Protein AF-A0A383AZZ1-F1 (afdb_monomer)

Sequence (249 aa):
EGSRNIQQTFSLLQVAEGSLNKIADIVRRMQGLAMQAASSVFNNQDRLNINSEFAHLRKEIDRTAGSTTYNGRKLLTGGNTSLNLVSTAAAEAATTGTSEILVDDASAGTYTFVDNPGVDRISLGNGVQTQTLNISEHLEEGVVPDGEHVVVRFDRLGISVTLTGTGVRGAAGQYSNGDLDGHTLVVDESDSLTLQVGPSETSNDMSRIGISDMRAVGANLNLADISIVTLNDARNAVDRLSTALTAVT

Nearest PDB structures (foldseek):
  3k8w-assembly1_A  TM=4.242E-01  e=1.643E-07  Sphingomonas sp. A1
  3k8v-assembly1_A  TM=4.265E-01  e=3.675E-07  Sphingomonas sp. A1
  3v47-assembly1_C  TM=3.190E-01  e=4.104E-05  Salmonella enterica subsp. enterica serovar Dublin
  7sn4-assembly1_X  TM=3.079E-01  e=5.781E-04  Escherichia coli O157:H7
  7sn4-assembly1_H  TM=3.125E-01  e=4.085E-03  Escherichia coli O157:H7

InterPro domains:
  IPR001029 Flagellin, N-terminal domain [PF00669] (3-81)
  IPR001029 Flagellin, N-terminal domain [PR00207] (14-33)
  IPR001029 Flagellin, N-terminal domain [PR00207] (49-72)
  IPR001492 Flagellin [PTHR42792] (2-197)

Secondary structure (DSSP, 8-state):
-HHHHHHHHHHHHHHHHHHHHHHHHHHHHHHHHHHHHTSTTS-HHHHHHHHHHHHHHHHHHHHHHHH-EETTEESSSS---EEPTT-HHHHTHHHH-EEEEEESSPPSEEEEEEE-TT--EEEEE-SS-EEEEE-GGG-BTTBPPTT-EEEEEETTTTEEEEEE-TT-TT-SS--BTTTTTT-EEEEE--SEEEEE-SSSSSTTSEEEEE----STTSTTT--TT---SSHHHHHHHHHHHHHHHHHH-

Mean predicted aligned error: 11.43 Å

Radius of gyration: 22.61 Å; Cα contacts (8 Å, |Δi|>4): 531; chains: 1; bounding box: 56×33×67 Å

Foldseek 3Di:
DLVVLVVLVVVLVVLLLVLLVVLLVLLVVLLVLLVVLLDPVDDLVNQVVSQVVSVVSLVVLQVSQVPRDDPRARQAAQWPQDFDCPQQCVVVQAQAQWQDKDAHHADFAKKAWAFAAPAQKIKIDRVPDIDIDGCVVQDDVQWRDAQDKDWDDPPVRRMIIIGDDHPPPRGSHTHGGPSRHGTITGGHRDQWDWGQSDPDPPPVRIDIDGHGHRR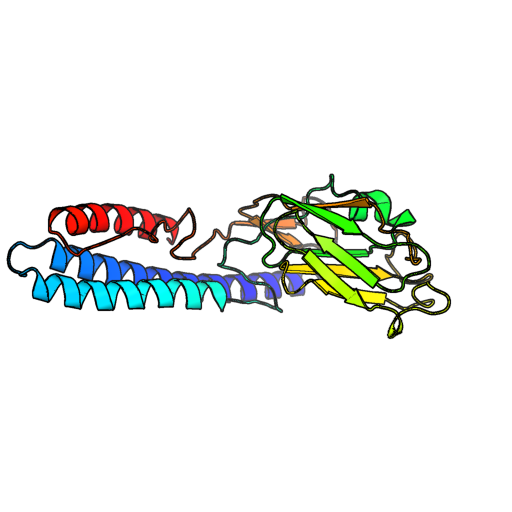CVDPLLVNPPQGSSHSVSSVVSSVSSVSSSVSSD

pLDDT: mean 84.23, std 11.25, range [52.97, 97.81]

Structure (mmCIF, N/CA/C/O backbone):
data_AF-A0A383AZZ1-F1
#
_entry.id   AF-A0A383AZZ1-F1
#
loop_
_atom_site.group_PDB
_atom_site.id
_atom_site.type_symbol
_atom_site.label_atom_id
_atom_site.label_alt_id
_atom_site.label_comp_id
_atom_site.label_asym_id
_atom_site.label_entity_id
_atom_site.label_seq_id
_atom_site.pdbx_PDB_ins_code
_atom_site.Cartn_x
_atom_site.Cartn_y
_atom_site.Cartn_z
_atom_site.occupancy
_atom_site.B_iso_or_equiv
_atom_site.auth_seq_id
_atom_site.auth_comp_id
_atom_site.auth_asym_id
_atom_site.auth_atom_id
_atom_site.pdbx_PDB_model_num
ATOM 1 N N . GLU A 1 1 ? 26.042 15.935 -3.565 1.00 52.97 1 GLU A N 1
ATOM 2 C CA . GLU A 1 1 ? 24.719 15.280 -3.685 1.00 52.97 1 GLU A CA 1
ATOM 3 C C . GLU A 1 1 ? 24.178 14.801 -2.339 1.00 52.97 1 GLU A C 1
ATOM 5 O O . GLU A 1 1 ? 23.041 15.137 -2.043 1.00 52.97 1 GLU A O 1
ATOM 10 N N . GLY A 1 2 ? 25.000 14.225 -1.447 1.00 55.34 2 GLY A N 1
ATOM 11 C CA . GLY A 1 2 ? 24.571 13.840 -0.086 1.00 55.34 2 GLY A CA 1
ATOM 12 C C . GLY A 1 2 ? 23.810 14.914 0.718 1.00 55.34 2 GLY A C 1
ATOM 13 O O . GLY A 1 2 ? 22.803 14.612 1.342 1.00 55.34 2 GLY A O 1
ATOM 14 N N . SER A 1 3 ? 24.178 16.202 0.625 1.00 56.25 3 SER A N 1
ATOM 15 C CA . SER A 1 3 ? 23.425 17.277 1.307 1.00 56.25 3 SER A CA 1
ATOM 16 C C . SER A 1 3 ? 21.984 17.453 0.802 1.00 56.25 3 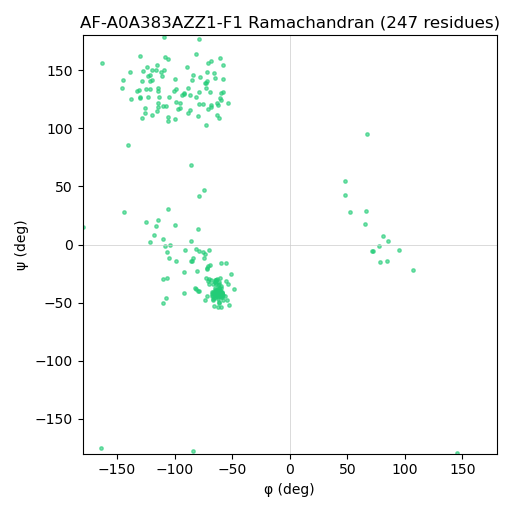SER A C 1
ATOM 18 O O . SER A 1 3 ? 21.136 17.867 1.587 1.00 56.25 3 SER A O 1
ATOM 20 N N . ARG A 1 4 ? 21.691 17.165 -0.477 1.00 62.84 4 ARG A N 1
ATOM 21 C CA . ARG A 1 4 ? 20.320 17.230 -1.021 1.00 62.84 4 ARG A CA 1
ATOM 22 C C . ARG A 1 4 ? 19.525 15.984 -0.627 1.00 62.84 4 ARG A C 1
ATOM 24 O O . ARG A 1 4 ? 18.378 16.120 -0.214 1.00 62.84 4 ARG A O 1
ATOM 31 N N . ASN A 1 5 ? 20.158 14.811 -0.647 1.00 59.22 5 ASN A N 1
ATOM 32 C CA . ASN A 1 5 ? 19.537 13.547 -0.235 1.00 59.22 5 ASN A CA 1
ATOM 33 C C . ASN A 1 5 ? 19.178 13.552 1.263 1.00 59.22 5 ASN A C 1
ATOM 35 O O . ASN A 1 5 ? 18.105 13.095 1.659 1.00 59.22 5 ASN A O 1
ATOM 39 N N . ILE A 1 6 ? 20.023 14.161 2.103 1.00 66.19 6 ILE A N 1
ATOM 40 C CA . ILE A 1 6 ? 19.743 14.364 3.533 1.00 66.19 6 ILE A CA 1
ATOM 41 C C . ILE A 1 6 ? 18.576 15.341 3.740 1.00 66.19 6 ILE A C 1
ATOM 43 O O . ILE A 1 6 ? 17.709 15.087 4.573 1.00 66.19 6 ILE A O 1
ATOM 47 N N . GLN A 1 7 ? 18.502 16.433 2.971 1.00 71.88 7 GLN A N 1
ATOM 48 C CA . GLN A 1 7 ? 17.370 17.368 3.044 1.00 71.88 7 GLN A CA 1
ATOM 49 C C . GLN A 1 7 ? 16.044 16.715 2.621 1.00 71.88 7 GLN A C 1
ATOM 51 O O . GLN A 1 7 ? 15.008 16.956 3.246 1.00 71.88 7 GLN A O 1
ATOM 56 N N . GLN A 1 8 ? 16.068 15.860 1.594 1.00 69.38 8 GLN A N 1
ATOM 57 C CA . GLN A 1 8 ? 14.902 15.074 1.179 1.00 69.38 8 GLN A CA 1
ATOM 58 C C . GLN A 1 8 ? 14.488 14.063 2.254 1.00 69.38 8 GLN A C 1
ATOM 60 O O . GLN A 1 8 ? 13.309 13.972 2.587 1.00 69.38 8 GLN A O 1
ATOM 65 N N . THR A 1 9 ? 15.460 13.384 2.868 1.00 69.75 9 THR A N 1
ATOM 66 C CA . THR A 1 9 ? 15.229 12.455 3.987 1.00 69.75 9 THR A CA 1
ATOM 67 C C . THR A 1 9 ? 14.584 13.162 5.178 1.00 69.75 9 THR A C 1
ATOM 69 O O . THR A 1 9 ? 13.601 12.678 5.733 1.00 69.75 9 THR A O 1
ATOM 72 N N . PHE A 1 10 ? 15.084 14.344 5.539 1.00 77.62 10 PHE A N 1
ATOM 73 C CA . PHE A 1 10 ? 14.504 15.149 6.610 1.00 77.62 10 PHE A CA 1
ATOM 74 C C . PHE A 1 10 ? 13.061 15.573 6.298 1.00 77.62 10 PHE A C 1
ATOM 76 O O . PHE A 1 10 ? 12.183 15.461 7.149 1.00 77.62 10 PHE A O 1
ATOM 83 N N . SER A 1 11 ? 12.798 16.006 5.062 1.00 82.75 11 SER A N 1
ATOM 84 C CA . SER A 1 11 ? 11.450 16.399 4.628 1.00 82.75 11 SER A CA 1
ATOM 85 C C . SER A 1 11 ? 10.469 15.223 4.676 1.00 82.75 11 SER A C 1
ATOM 87 O O . SER A 1 11 ? 9.330 15.386 5.108 1.00 82.75 11 SER A O 1
ATOM 89 N N . LEU A 1 12 ? 10.917 14.032 4.264 1.00 81.62 12 LEU A N 1
ATOM 90 C CA . LEU A 1 12 ? 10.140 12.796 4.339 1.00 81.62 12 LEU A CA 1
ATOM 91 C C . LEU A 1 12 ? 9.788 12.461 5.788 1.00 81.62 12 LEU A C 1
ATOM 93 O O . LEU A 1 12 ? 8.617 12.235 6.096 1.00 81.62 12 LEU A O 1
ATOM 97 N N . LEU A 1 13 ? 10.787 12.477 6.675 1.00 81.69 13 LEU A N 1
ATOM 98 C CA . LEU A 1 13 ? 10.597 12.210 8.099 1.00 81.69 13 LEU A CA 1
ATOM 99 C C . LEU A 1 13 ? 9.610 13.186 8.733 1.00 81.69 13 LEU A C 1
ATOM 101 O O . LEU A 1 13 ? 8.730 12.757 9.468 1.00 81.69 13 LEU A O 1
ATOM 105 N N . GLN A 1 14 ? 9.686 14.472 8.394 1.00 87.06 14 GLN A N 1
ATOM 106 C CA . GLN A 1 14 ? 8.759 15.474 8.915 1.00 87.06 14 GLN A CA 1
ATOM 107 C C . GLN A 1 14 ? 7.306 15.208 8.481 1.00 87.06 14 GLN A C 1
ATOM 109 O O . GLN A 1 14 ? 6.373 15.380 9.270 1.00 87.06 14 GLN A O 1
ATOM 114 N N . VAL A 1 15 ? 7.094 14.775 7.232 1.00 88.44 15 VAL A N 1
ATOM 115 C CA . VAL A 1 15 ? 5.762 14.402 6.724 1.00 88.44 15 VAL A CA 1
ATOM 116 C C . VAL A 1 15 ? 5.242 13.141 7.418 1.00 88.44 15 VAL A C 1
ATOM 118 O O . VAL A 1 15 ? 4.064 13.092 7.798 1.00 88.44 15 VAL A O 1
ATOM 121 N N . ALA A 1 16 ? 6.111 12.144 7.609 1.00 85.69 16 ALA A N 1
ATOM 122 C CA . ALA A 1 16 ? 5.788 10.919 8.332 1.00 85.69 16 ALA A CA 1
ATOM 123 C C . ALA A 1 16 ? 5.437 11.218 9.798 1.00 85.69 16 ALA A C 1
ATOM 125 O O . ALA A 1 16 ? 4.331 10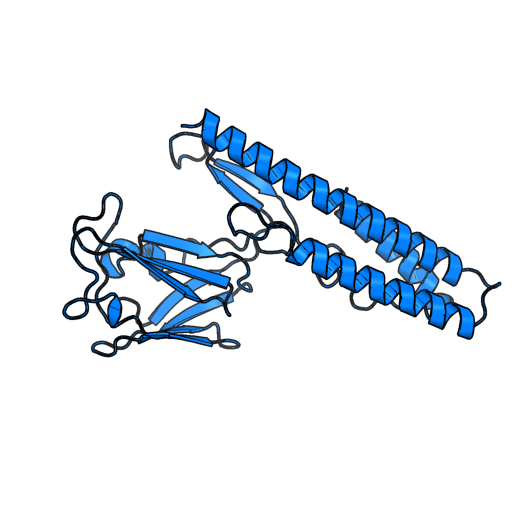.901 10.224 1.00 85.69 16 ALA A O 1
ATOM 126 N N . GLU A 1 17 ? 6.305 11.912 10.536 1.00 87.06 17 GLU A N 1
ATOM 127 C CA . GLU A 1 17 ? 6.121 12.278 11.947 1.00 87.06 17 GLU A CA 1
ATOM 128 C C . GLU A 1 17 ? 4.857 13.121 12.161 1.00 87.06 17 GLU A C 1
ATOM 130 O O . GLU A 1 17 ? 4.051 12.844 13.051 1.00 87.06 17 GLU A O 1
ATOM 135 N N . GLY A 1 18 ? 4.616 14.119 11.307 1.00 91.12 18 GLY A N 1
ATOM 136 C CA . GLY A 1 18 ? 3.399 14.929 11.380 1.00 91.12 18 GLY A CA 1
ATOM 137 C C . GLY A 1 18 ? 2.122 14.109 11.174 1.00 91.12 18 GLY A C 1
ATOM 138 O O . GLY A 1 18 ? 1.082 14.416 11.758 1.00 91.12 18 GLY A O 1
ATOM 139 N N . SER A 1 19 ? 2.190 13.055 10.363 1.00 91.44 19 SER A N 1
ATOM 140 C CA . SER A 1 19 ? 1.065 12.149 10.124 1.00 91.44 19 SER A CA 1
ATOM 141 C C . SER A 1 19 ? 0.910 11.108 11.240 1.00 91.44 19 SER A C 1
ATOM 143 O O . SER A 1 19 ? -0.215 10.857 11.667 1.00 91.44 19 SER A O 1
ATOM 145 N N . LEU A 1 20 ? 2.015 10.577 11.775 1.00 90.06 20 LEU A N 1
ATOM 146 C CA . LEU A 1 20 ? 2.031 9.692 12.946 1.00 90.06 20 LEU A CA 1
ATOM 147 C C . LEU A 1 20 ? 1.418 10.375 14.168 1.00 90.06 20 LEU A C 1
ATOM 149 O O . LEU A 1 20 ? 0.571 9.788 14.834 1.00 90.06 20 LEU A O 1
ATOM 153 N N . ASN A 1 21 ? 1.745 11.647 14.404 1.00 93.12 21 ASN A N 1
ATOM 154 C CA . ASN A 1 21 ? 1.146 12.424 15.488 1.00 93.12 21 ASN A CA 1
ATOM 155 C C . ASN A 1 21 ? -0.383 12.538 15.352 1.00 93.12 21 ASN A C 1
ATOM 157 O O . ASN A 1 21 ? -1.101 12.362 16.336 1.00 93.12 21 ASN A O 1
ATOM 161 N N . LYS A 1 22 ? -0.906 12.739 14.132 1.00 93.31 22 LYS A N 1
ATOM 162 C CA . LYS A 1 22 ? -2.361 12.737 13.888 1.00 93.31 22 LYS A CA 1
ATOM 163 C C . LYS A 1 22 ? -2.986 11.377 14.192 1.00 93.31 22 LYS A C 1
ATOM 165 O O . LYS A 1 22 ? -4.050 11.327 14.804 1.00 93.31 22 LYS A O 1
ATOM 170 N N . ILE A 1 23 ? -2.339 10.285 13.781 1.00 93.25 23 ILE A N 1
ATOM 171 C CA . ILE A 1 23 ? -2.810 8.925 14.078 1.00 93.25 23 ILE A CA 1
ATOM 172 C C . ILE A 1 23 ? -2.797 8.680 15.592 1.00 93.25 23 ILE A C 1
ATOM 174 O O . ILE A 1 23 ? -3.803 8.220 16.130 1.00 93.25 23 ILE A O 1
ATOM 178 N N . ALA A 1 24 ? -1.731 9.071 16.297 1.00 93.19 24 ALA A N 1
ATOM 179 C CA . ALA A 1 24 ? -1.642 8.970 17.753 1.00 93.19 24 ALA A CA 1
ATOM 180 C C . ALA A 1 24 ? -2.781 9.728 18.454 1.00 93.19 24 ALA A C 1
ATOM 182 O O . ALA A 1 24 ? -3.402 9.198 19.375 1.00 93.19 24 ALA A O 1
ATOM 183 N N . ASP A 1 25 ? -3.107 10.940 18.000 1.00 95.31 25 ASP A N 1
ATOM 184 C CA . ASP A 1 25 ? -4.219 11.726 18.547 1.00 95.31 25 ASP A CA 1
ATOM 185 C C . ASP A 1 25 ? -5.580 11.061 18.308 1.00 95.31 25 ASP A C 1
ATOM 187 O O . ASP A 1 25 ? -6.430 11.039 19.206 1.00 95.31 25 ASP A O 1
ATOM 191 N N . ILE A 1 26 ? -5.784 10.461 17.131 1.00 95.12 26 ILE A N 1
ATOM 192 C CA . ILE A 1 26 ? -7.002 9.697 16.840 1.00 95.12 26 ILE A CA 1
ATOM 193 C C . ILE A 1 26 ? -7.093 8.462 17.746 1.00 95.12 26 ILE A C 1
ATOM 195 O O . ILE A 1 26 ? -8.147 8.227 18.340 1.00 95.12 26 ILE A O 1
ATOM 199 N N . VAL A 1 27 ? -5.999 7.710 17.918 1.00 93.12 27 VAL A N 1
ATOM 200 C CA . VAL A 1 27 ? -5.951 6.532 18.802 1.00 93.12 27 VAL A CA 1
ATOM 201 C C . VAL A 1 27 ? -6.233 6.923 20.257 1.00 93.12 27 VAL A C 1
ATOM 203 O O . VAL A 1 27 ? -7.037 6.263 20.916 1.00 93.12 27 VAL A O 1
ATOM 206 N N . ARG A 1 28 ? -5.680 8.040 20.751 1.00 94.94 28 ARG A N 1
ATOM 207 C CA . ARG A 1 28 ? -6.003 8.578 22.090 1.00 94.94 28 ARG A CA 1
ATOM 208 C C . ARG A 1 28 ? -7.487 8.921 22.227 1.00 94.94 28 ARG A C 1
ATOM 210 O O . ARG A 1 28 ? -8.101 8.610 23.248 1.00 94.94 28 ARG A O 1
ATOM 217 N N . ARG A 1 29 ? -8.104 9.516 21.199 1.00 95.12 29 ARG A N 1
ATOM 218 C CA . ARG A 1 29 ? -9.554 9.779 21.197 1.00 95.12 29 ARG A CA 1
ATOM 219 C C . ARG A 1 29 ? -10.360 8.479 21.219 1.00 95.12 29 ARG A C 1
ATOM 221 O O . ARG A 1 29 ? -11.298 8.370 22.007 1.00 95.12 29 ARG A O 1
ATOM 228 N N . MET A 1 30 ? -9.973 7.482 20.422 1.00 94.50 30 MET A N 1
ATOM 229 C CA . MET A 1 30 ? -10.583 6.147 20.431 1.00 94.50 30 MET A CA 1
ATOM 230 C C . MET A 1 30 ? -10.469 5.486 21.810 1.00 94.50 30 MET A C 1
ATOM 232 O O . MET A 1 30 ? -11.451 4.922 22.291 1.00 94.50 30 MET A O 1
ATOM 236 N N . GLN A 1 31 ? -9.320 5.611 22.483 1.00 92.50 31 GLN A N 1
ATOM 237 C CA . GLN A 1 31 ? -9.120 5.131 23.854 1.00 92.50 31 GLN A CA 1
ATOM 238 C C . GLN A 1 31 ? -10.071 5.835 24.833 1.00 92.50 31 GLN A C 1
ATOM 240 O O . GLN A 1 31 ? -10.698 5.179 25.662 1.00 92.50 31 GLN A O 1
ATOM 245 N N . GLY A 1 32 ? -10.255 7.152 24.697 1.00 92.88 32 GLY A N 1
ATOM 246 C CA . GLY A 1 32 ? -11.238 7.922 25.463 1.00 92.88 32 GLY A CA 1
ATOM 247 C C . GLY A 1 32 ? -12.678 7.431 25.279 1.00 92.88 32 GLY A C 1
ATOM 248 O O . GLY A 1 32 ? -13.410 7.287 26.259 1.00 92.88 32 GLY A O 1
ATOM 249 N N . LEU A 1 33 ? -13.080 7.131 24.043 1.00 93.31 33 LEU A N 1
ATOM 250 C CA . LEU A 1 33 ? -14.399 6.563 23.737 1.00 93.31 33 LEU A CA 1
ATOM 251 C C . LEU A 1 33 ? -14.556 5.143 24.299 1.00 93.31 33 LEU A C 1
ATOM 253 O O . LEU A 1 33 ? -15.598 4.820 24.866 1.00 93.31 33 LEU A O 1
ATOM 257 N N . ALA A 1 34 ? -13.514 4.314 24.203 1.00 92.50 34 ALA A N 1
ATOM 258 C CA . ALA A 1 34 ? -13.503 2.976 24.785 1.00 92.50 34 ALA A CA 1
ATOM 259 C C . ALA A 1 34 ? -13.615 3.021 26.317 1.00 92.50 34 ALA A C 1
ATOM 261 O O . ALA A 1 34 ? -14.382 2.251 26.885 1.00 92.50 34 ALA A O 1
ATOM 262 N N . MET A 1 35 ? -12.943 3.963 26.991 1.00 91.75 35 MET A N 1
ATOM 263 C CA . MET A 1 35 ? -13.079 4.174 28.440 1.00 91.75 35 MET A CA 1
ATOM 264 C C . MET A 1 35 ? -14.487 4.638 28.836 1.00 91.75 35 MET A C 1
ATOM 266 O O . MET A 1 35 ? -15.030 4.158 29.831 1.00 91.75 35 MET A O 1
ATOM 270 N N . GLN A 1 36 ? -15.101 5.532 28.052 1.00 90.81 36 GLN A N 1
ATOM 271 C CA . GLN A 1 36 ? -16.497 5.934 28.262 1.00 90.81 36 GLN A CA 1
ATOM 272 C C . GLN A 1 36 ? -17.427 4.728 28.125 1.00 90.81 36 GLN A C 1
ATOM 274 O O . GLN A 1 36 ? -18.199 4.439 29.039 1.00 90.81 36 GLN A O 1
ATOM 279 N N . ALA A 1 37 ? -17.284 3.956 27.046 1.00 90.75 37 ALA A N 1
ATOM 280 C CA . ALA A 1 37 ? -18.026 2.718 26.873 1.00 90.75 37 ALA A CA 1
ATOM 281 C C . ALA A 1 37 ? -17.725 1.717 28.006 1.00 90.75 37 ALA A C 1
ATOM 283 O O . ALA A 1 37 ? -18.633 1.058 28.486 1.00 90.75 37 ALA A O 1
ATOM 284 N N . ALA A 1 38 ? -16.508 1.627 28.540 1.00 90.75 38 ALA A N 1
ATOM 285 C CA . ALA A 1 38 ? -16.165 0.697 29.622 1.00 90.75 38 ALA A CA 1
ATOM 286 C C . ALA A 1 38 ? -16.793 1.044 30.993 1.00 90.75 38 ALA A C 1
ATOM 288 O O . ALA A 1 38 ? -16.666 0.260 31.940 1.00 90.75 38 ALA A O 1
ATOM 289 N N . SER A 1 39 ? -17.497 2.174 31.116 1.00 88.06 39 SER A N 1
ATOM 290 C CA . SER A 1 39 ? -18.259 2.545 32.314 1.00 88.06 39 SER A CA 1
ATOM 291 C C . SER A 1 39 ? -19.663 1.932 32.314 1.00 88.06 39 SER A C 1
ATOM 293 O O . SER A 1 39 ? -20.332 1.876 31.285 1.00 88.06 39 SER A O 1
ATOM 295 N N . SER A 1 40 ? -20.154 1.497 33.479 1.00 80.69 40 SER A N 1
ATOM 296 C CA . SER A 1 40 ? -21.503 0.926 33.648 1.00 80.69 40 SER A CA 1
ATOM 297 C C . SER A 1 40 ? -22.635 1.958 33.581 1.00 80.69 40 SER A C 1
ATOM 299 O O . SER A 1 40 ? -23.801 1.573 33.557 1.00 80.69 40 SER A O 1
ATOM 301 N N . VAL A 1 41 ? -22.306 3.253 33.549 1.00 85.00 41 VAL A N 1
ATOM 302 C CA . VAL A 1 41 ? -23.282 4.354 33.489 1.00 85.00 41 VAL A CA 1
ATOM 303 C C . VAL A 1 41 ? -23.937 4.464 32.107 1.00 85.00 41 VAL A C 1
ATOM 305 O O . VAL A 1 41 ? -25.088 4.877 32.007 1.00 85.00 41 VAL A O 1
ATOM 308 N N . PHE A 1 42 ? -23.230 4.062 31.046 1.00 84.56 42 PHE A N 1
ATOM 309 C CA . PHE A 1 42 ? -23.736 4.112 29.675 1.00 84.56 42 PHE A CA 1
ATOM 310 C C . PHE A 1 42 ? -24.532 2.854 29.332 1.00 84.56 42 PHE A C 1
ATOM 312 O O . PHE A 1 42 ? -24.044 1.723 29.487 1.00 84.56 42 PHE A O 1
ATOM 319 N N . ASN A 1 43 ? -25.748 3.052 28.825 1.00 84.56 43 ASN A N 1
ATOM 320 C CA . ASN A 1 43 ? -26.603 1.960 28.373 1.00 84.56 43 ASN A CA 1
ATOM 321 C C . ASN A 1 43 ? -26.175 1.465 26.972 1.00 84.56 43 ASN A C 1
ATOM 323 O O . ASN A 1 43 ? -25.254 1.996 26.352 1.00 84.56 43 ASN A O 1
ATOM 327 N N . ASN A 1 44 ? -26.833 0.424 26.458 1.00 82.25 44 ASN A N 1
ATOM 328 C CA . ASN A 1 44 ? -26.475 -0.160 25.160 1.00 82.25 44 ASN A CA 1
ATOM 329 C C . ASN A 1 44 ? -26.686 0.805 23.982 1.00 82.25 44 ASN A C 1
ATOM 331 O O . ASN A 1 44 ? -25.911 0.774 23.030 1.00 82.25 44 ASN A O 1
ATOM 335 N N . GLN A 1 45 ? -27.698 1.674 24.042 1.00 85.38 45 GLN A N 1
ATOM 336 C CA . GLN A 1 45 ? -27.948 2.665 22.996 1.00 85.38 45 GLN A CA 1
ATOM 337 C C . GLN A 1 45 ? -26.839 3.722 22.957 1.00 85.38 45 GLN A C 1
ATOM 339 O O . GLN A 1 45 ? -26.373 4.083 21.877 1.00 85.38 45 GLN A O 1
ATOM 344 N N . ASP A 1 46 ? -26.366 4.167 24.122 1.00 87.44 46 ASP A N 1
ATOM 345 C CA . ASP A 1 46 ? -25.246 5.105 24.208 1.00 87.44 46 ASP A CA 1
ATOM 346 C C . ASP A 1 46 ? -23.967 4.480 23.635 1.00 87.44 46 ASP A C 1
ATOM 348 O O . ASP A 1 46 ? -23.260 5.109 22.850 1.00 87.44 46 ASP A O 1
ATOM 352 N N . ARG A 1 47 ? -23.705 3.202 23.946 1.00 86.88 47 ARG A N 1
ATOM 353 C CA . ARG A 1 47 ? -22.554 2.457 23.401 1.00 86.88 47 ARG A CA 1
ATOM 354 C C . ARG A 1 47 ? -22.607 2.327 21.885 1.00 86.88 47 ARG A C 1
ATOM 356 O O . ARG A 1 47 ? -21.564 2.417 21.249 1.00 86.88 47 ARG A O 1
ATOM 363 N N . LEU A 1 48 ? -23.790 2.148 21.295 1.00 87.81 48 LEU A N 1
ATOM 364 C CA . LEU A 1 48 ? -23.942 2.118 19.836 1.00 87.81 48 LEU A CA 1
ATOM 365 C C . LEU A 1 48 ? -23.568 3.463 19.199 1.00 87.81 48 LEU A C 1
ATOM 367 O O . LEU A 1 48 ? -22.871 3.480 18.184 1.00 87.81 48 LEU A O 1
ATOM 371 N N . ASN A 1 49 ? -23.963 4.579 19.816 1.00 88.06 49 ASN A N 1
ATOM 372 C CA . ASN A 1 49 ? -23.614 5.916 19.332 1.00 88.06 49 ASN A CA 1
ATOM 373 C C . ASN A 1 49 ? -22.099 6.166 19.428 1.00 88.06 49 ASN A C 1
ATOM 375 O O . ASN A 1 49 ? -21.480 6.588 18.450 1.00 88.06 49 ASN A O 1
ATOM 379 N N . ILE A 1 50 ? -21.490 5.824 20.568 1.00 90.69 50 ILE A N 1
ATOM 380 C CA . ILE A 1 50 ? -20.035 5.917 20.779 1.00 90.69 50 ILE A CA 1
ATOM 381 C C . ILE A 1 50 ? -19.293 5.008 19.781 1.00 90.69 50 ILE A C 1
ATOM 383 O O . ILE A 1 50 ? -18.292 5.413 19.192 1.00 90.69 50 ILE A O 1
ATOM 387 N N . ASN A 1 51 ? -19.800 3.798 19.524 1.00 88.44 51 ASN A N 1
ATOM 388 C CA . ASN A 1 51 ? -19.219 2.865 18.557 1.00 88.44 51 ASN A CA 1
ATOM 389 C C . ASN A 1 51 ? -19.288 3.392 17.114 1.00 88.44 51 ASN A C 1
ATOM 391 O O . ASN A 1 51 ? -18.386 3.124 16.322 1.00 88.44 51 ASN A O 1
ATOM 395 N N . SER A 1 52 ? -20.320 4.167 16.765 1.00 90.75 52 SER A N 1
ATOM 396 C CA . SER A 1 52 ? -20.377 4.844 15.464 1.00 90.75 52 SER A CA 1
ATOM 397 C C . SER A 1 52 ? -19.232 5.844 15.318 1.00 90.75 52 SER A C 1
ATOM 399 O O . SER A 1 52 ? -18.533 5.828 14.305 1.00 90.75 52 SER A O 1
ATOM 401 N N . GLU A 1 53 ? -18.988 6.676 16.335 1.00 92.25 53 GLU A N 1
ATOM 402 C CA . GLU A 1 53 ? -17.842 7.594 16.344 1.00 92.25 53 GLU A CA 1
ATOM 403 C C . GLU A 1 53 ? -16.516 6.826 16.266 1.00 92.25 53 GLU A C 1
ATOM 405 O O . GLU A 1 53 ? -15.658 7.154 15.448 1.00 92.25 53 GLU A O 1
ATOM 410 N N . PHE A 1 54 ? -16.381 5.741 17.029 1.00 91.81 54 PHE A N 1
ATOM 411 C CA . PHE A 1 54 ? -15.212 4.863 16.994 1.00 91.81 54 PHE A CA 1
ATOM 412 C C . PHE A 1 54 ? -14.928 4.315 15.585 1.00 91.81 54 PHE A C 1
ATOM 414 O O . PHE A 1 54 ? -13.789 4.343 15.116 1.00 91.81 54 PHE A O 1
ATOM 421 N N . ALA A 1 55 ? -15.964 3.870 14.868 1.00 91.38 55 ALA A N 1
ATOM 422 C CA . ALA A 1 55 ? -15.837 3.385 13.496 1.00 91.38 55 ALA A CA 1
ATOM 423 C C . ALA A 1 55 ? -15.443 4.496 12.504 1.00 91.38 55 ALA A C 1
ATOM 425 O O . ALA A 1 55 ? -14.712 4.228 11.548 1.00 91.38 55 ALA A O 1
ATOM 426 N N . HIS A 1 56 ? -15.897 5.737 12.719 1.00 92.94 56 HIS A N 1
ATOM 427 C CA . HIS A 1 56 ? -15.452 6.888 11.928 1.00 92.94 56 HIS A CA 1
ATOM 428 C C . HIS A 1 56 ? -13.975 7.204 12.164 1.00 92.94 56 HIS A C 1
ATOM 430 O O . HIS A 1 56 ? -13.241 7.393 11.197 1.00 92.94 56 HIS A O 1
ATOM 436 N N . LEU A 1 57 ? -13.527 7.198 13.421 1.00 94.19 57 LEU A N 1
ATOM 437 C CA . LEU A 1 57 ? -12.121 7.415 13.766 1.00 94.19 57 LEU A CA 1
ATOM 438 C C . LEU A 1 57 ? -11.217 6.339 13.157 1.00 94.19 57 LEU A C 1
ATOM 440 O O . LEU A 1 57 ? -10.166 6.663 12.611 1.00 94.19 57 LEU A O 1
ATOM 444 N N . ARG A 1 58 ? -11.666 5.079 13.142 1.00 92.00 58 ARG A N 1
ATOM 445 C CA . ARG A 1 58 ? -10.947 3.989 12.472 1.00 92.00 58 ARG A CA 1
ATOM 446 C C . ARG A 1 58 ? -10.726 4.262 10.979 1.00 92.00 58 ARG A C 1
ATOM 448 O O . ARG A 1 58 ? -9.605 4.155 10.497 1.00 92.00 58 ARG A O 1
ATOM 455 N N . LYS A 1 59 ? -11.777 4.675 10.264 1.00 91.25 59 LYS A N 1
ATOM 456 C CA . LYS A 1 59 ? -11.675 5.049 8.840 1.00 91.25 59 LYS A CA 1
ATOM 457 C C . LYS A 1 59 ? -10.750 6.245 8.623 1.00 91.25 59 LYS A C 1
ATOM 459 O O . LYS A 1 59 ? -10.074 6.318 7.603 1.00 91.25 59 LYS A O 1
ATOM 464 N N . GLU A 1 60 ? -10.728 7.184 9.563 1.00 93.50 60 GLU A N 1
ATOM 465 C CA . GLU A 1 60 ? -9.865 8.362 9.486 1.00 93.50 60 GLU A CA 1
ATOM 466 C C . GLU A 1 60 ? -8.379 8.014 9.669 1.00 93.50 60 GLU A C 1
ATOM 468 O O . GLU A 1 60 ? -7.532 8.616 9.003 1.00 93.50 60 GLU A O 1
ATOM 473 N N . ILE A 1 61 ? -8.058 7.008 10.495 1.00 92.44 61 ILE A N 1
ATOM 474 C CA . ILE A 1 61 ? -6.709 6.422 10.574 1.00 92.44 61 ILE A CA 1
ATOM 475 C C . ILE A 1 61 ? -6.314 5.848 9.212 1.00 92.44 61 ILE A C 1
ATOM 477 O O . ILE A 1 61 ? -5.295 6.263 8.662 1.00 92.44 61 ILE A O 1
ATOM 481 N N . ASP A 1 62 ? -7.141 4.971 8.630 1.00 89.69 62 ASP A N 1
ATOM 482 C CA . ASP A 1 62 ? -6.858 4.353 7.324 1.00 89.69 62 ASP A CA 1
ATOM 483 C C . ASP A 1 62 ? -6.687 5.405 6.221 1.00 89.69 62 ASP A C 1
ATOM 485 O O . ASP A 1 62 ? -5.772 5.320 5.401 1.00 89.69 62 ASP A O 1
ATOM 489 N N . ARG A 1 63 ? -7.527 6.447 6.225 1.00 89.69 63 ARG A N 1
ATOM 490 C CA . ARG A 1 63 ? -7.428 7.572 5.289 1.00 89.69 63 ARG A CA 1
ATOM 491 C C . ARG A 1 63 ? -6.130 8.353 5.482 1.00 89.69 63 ARG A C 1
ATOM 493 O O . ARG A 1 63 ? -5.506 8.739 4.496 1.00 89.69 63 ARG A O 1
ATOM 500 N N . THR A 1 64 ? -5.736 8.630 6.724 1.00 91.12 64 THR A N 1
ATOM 501 C CA . THR A 1 64 ? -4.502 9.370 7.025 1.00 91.12 64 THR A CA 1
ATOM 502 C C . THR A 1 64 ? -3.291 8.555 6.593 1.00 91.12 64 THR A C 1
ATOM 504 O O . THR A 1 64 ? -2.531 9.033 5.756 1.00 91.12 64 THR A O 1
ATOM 507 N N . ALA A 1 65 ? -3.187 7.299 7.034 1.00 88.06 65 ALA A N 1
ATOM 508 C CA . ALA A 1 65 ? -2.126 6.386 6.620 1.00 88.06 65 ALA A CA 1
ATOM 509 C C . ALA A 1 65 ? -2.050 6.263 5.086 1.00 88.06 65 ALA A C 1
ATOM 511 O O . ALA A 1 65 ? -0.991 6.460 4.492 1.00 88.06 65 ALA A O 1
ATOM 512 N N . GLY A 1 66 ? -3.201 6.055 4.437 1.00 85.06 66 GLY A N 1
ATOM 513 C CA . GLY A 1 66 ? -3.343 5.938 2.987 1.00 85.06 66 GLY A CA 1
ATOM 514 C C . GLY A 1 66 ? -3.103 7.215 2.187 1.00 85.06 66 GLY A C 1
ATOM 515 O O . GLY A 1 66 ? -2.876 7.126 0.985 1.00 85.06 66 GLY A O 1
ATOM 516 N N . SER A 1 67 ? -3.139 8.404 2.792 1.00 87.94 67 SER A N 1
ATOM 517 C CA . SER A 1 67 ? -2.899 9.679 2.091 1.00 87.94 67 SER A CA 1
ATOM 518 C C . SER A 1 67 ? -1.534 10.294 2.384 1.00 87.94 67 SER A C 1
ATOM 520 O O . SER A 1 67 ? -1.114 11.191 1.655 1.00 87.94 67 SER A O 1
ATOM 522 N N . THR A 1 68 ? -0.807 9.796 3.386 1.00 87.44 68 THR A N 1
ATOM 523 C CA . THR A 1 68 ? 0.551 10.253 3.684 1.00 87.44 68 THR A CA 1
ATOM 524 C C . THR A 1 68 ? 1.531 9.745 2.630 1.00 87.44 68 THR A C 1
ATOM 526 O O . THR A 1 68 ? 1.937 8.582 2.635 1.00 87.44 68 THR A O 1
ATOM 529 N N . THR A 1 69 ? 1.922 10.646 1.727 1.00 81.50 69 THR A N 1
ATOM 530 C CA . THR A 1 69 ? 2.892 10.380 0.662 1.00 81.50 69 THR A CA 1
ATOM 531 C C . THR A 1 69 ? 4.023 11.397 0.640 1.00 81.50 69 THR A C 1
ATOM 533 O O . THR A 1 69 ? 3.789 12.579 0.893 1.00 81.50 69 THR A O 1
ATOM 536 N N . TYR A 1 70 ? 5.211 10.975 0.215 1.00 79.88 70 TYR A N 1
ATOM 537 C CA . TYR A 1 70 ? 6.318 11.862 -0.136 1.00 79.88 70 TYR A CA 1
ATOM 538 C C . TYR A 1 70 ? 6.868 11.476 -1.510 1.00 79.88 70 TYR A C 1
ATOM 540 O O . TYR A 1 70 ? 7.178 10.312 -1.747 1.00 79.88 70 TYR A O 1
ATOM 548 N N . ASN A 1 71 ? 6.949 12.440 -2.434 1.00 73.88 71 ASN A N 1
ATOM 549 C CA . ASN A 1 71 ? 7.357 12.211 -3.829 1.00 73.88 71 ASN A CA 1
ATOM 550 C C . ASN A 1 71 ? 6.637 11.019 -4.498 1.00 73.88 71 ASN A C 1
ATOM 552 O O . ASN A 1 71 ? 7.257 10.216 -5.185 1.00 73.88 71 ASN A O 1
ATOM 556 N N . GLY A 1 72 ? 5.325 10.891 -4.268 1.00 69.44 72 GLY A N 1
ATOM 557 C CA . GLY A 1 72 ? 4.496 9.819 -4.833 1.00 69.44 72 GLY A CA 1
ATOM 558 C C . GLY A 1 72 ? 4.497 8.505 -4.044 1.00 69.44 72 GLY A C 1
ATOM 559 O O . GLY A 1 72 ? 3.578 7.714 -4.226 1.00 69.44 72 GLY A O 1
ATOM 560 N N . ARG A 1 73 ? 5.436 8.310 -3.110 1.00 71.56 73 ARG A N 1
ATOM 561 C CA . ARG A 1 73 ? 5.555 7.080 -2.309 1.00 71.56 73 ARG A CA 1
ATOM 562 C C . ARG A 1 73 ? 4.716 7.156 -1.041 1.00 71.56 73 ARG A C 1
ATOM 564 O O . ARG A 1 73 ? 4.754 8.182 -0.358 1.00 71.56 73 ARG A O 1
ATOM 571 N N . LYS A 1 74 ? 3.970 6.098 -0.710 1.00 79.19 74 LYS A N 1
ATOM 572 C CA . LYS A 1 74 ? 3.225 5.977 0.559 1.00 79.19 74 LYS A CA 1
ATOM 573 C C . LYS A 1 74 ? 4.204 5.740 1.705 1.00 79.19 74 LYS A C 1
ATOM 575 O O . LYS A 1 74 ? 5.163 4.999 1.545 1.00 79.19 74 LYS A O 1
ATOM 580 N N . LEU A 1 75 ? 3.975 6.383 2.851 1.00 80.06 75 LEU A N 1
ATOM 581 C CA . LEU A 1 75 ? 4.888 6.267 3.999 1.00 80.06 75 LEU A CA 1
ATOM 582 C C . LEU A 1 75 ? 4.331 5.415 5.144 1.00 80.06 75 LEU A C 1
ATOM 584 O O . LEU A 1 75 ? 5.113 4.850 5.893 1.00 80.06 75 LEU A O 1
ATOM 588 N N . LEU A 1 76 ? 3.005 5.360 5.313 1.00 82.00 76 LEU A N 1
ATOM 589 C CA . LEU A 1 76 ? 2.360 4.857 6.536 1.00 82.00 76 LEU A CA 1
ATOM 590 C C . LEU A 1 76 ? 1.416 3.667 6.321 1.00 82.00 76 LEU A C 1
ATOM 592 O O . LEU A 1 76 ? 0.767 3.237 7.269 1.00 82.00 76 LEU A O 1
ATOM 596 N N . THR A 1 77 ? 1.275 3.148 5.103 1.00 74.19 77 THR A N 1
ATOM 597 C CA . THR A 1 77 ? 0.334 2.051 4.817 1.00 74.19 77 THR A CA 1
ATOM 598 C C . THR A 1 77 ? 0.890 0.662 5.060 1.00 74.19 77 THR A C 1
ATOM 600 O O . THR A 1 77 ? 0.178 -0.297 4.799 1.00 74.19 77 THR A O 1
ATOM 603 N N . GLY A 1 78 ? 2.125 0.528 5.549 1.00 61.81 78 GLY A N 1
ATOM 604 C CA . GLY A 1 78 ? 2.787 -0.771 5.539 1.00 61.81 78 GLY A CA 1
ATOM 605 C C . GLY A 1 78 ? 3.058 -1.150 4.101 1.00 61.81 78 GLY A C 1
ATOM 606 O O . GLY A 1 78 ? 2.183 -1.608 3.380 1.00 61.81 78 GLY A O 1
ATOM 607 N N . GLY A 1 79 ? 4.260 -0.850 3.655 1.00 54.59 79 GLY A N 1
ATOM 608 C CA . GLY A 1 79 ? 4.540 -0.848 2.227 1.00 54.59 79 GLY A CA 1
ATOM 609 C C . GLY A 1 79 ? 5.976 -0.499 1.911 1.00 54.59 79 GLY A C 1
ATOM 610 O O . GLY A 1 79 ? 6.299 -0.281 0.754 1.00 54.59 79 GLY A O 1
ATOM 611 N N . ASN A 1 80 ? 6.883 -0.541 2.893 1.00 57.41 80 ASN A N 1
ATOM 612 C CA . ASN A 1 80 ? 8.294 -0.670 2.549 1.00 57.41 80 ASN A CA 1
ATOM 613 C C . ASN A 1 80 ? 8.587 -2.126 2.206 1.00 57.41 80 ASN A C 1
ATOM 615 O O . ASN A 1 80 ? 9.593 -2.679 2.635 1.00 57.41 80 ASN A O 1
ATOM 619 N N . THR A 1 81 ? 7.686 -2.764 1.460 1.00 59.75 81 THR A N 1
ATOM 620 C CA . THR A 1 81 ? 7.977 -4.045 0.878 1.00 59.75 81 THR A CA 1
ATOM 621 C C . THR A 1 81 ? 9.116 -3.827 -0.095 1.00 59.75 81 THR A C 1
ATOM 623 O O . THR A 1 81 ? 8.981 -3.105 -1.083 1.00 59.75 81 THR A O 1
ATOM 626 N N . SER A 1 82 ? 10.279 -4.362 0.227 1.00 67.44 82 SER A N 1
ATOM 627 C CA . SER A 1 82 ? 11.434 -4.205 -0.634 1.00 67.44 82 SER A CA 1
ATOM 628 C C . SER A 1 82 ? 11.382 -5.268 -1.709 1.00 67.44 82 SER A C 1
ATOM 630 O O . SER A 1 82 ? 10.994 -6.412 -1.451 1.00 67.44 82 SER A O 1
ATOM 632 N N . LEU A 1 83 ? 11.857 -4.910 -2.893 1.00 73.31 83 LEU A N 1
ATOM 633 C CA . LEU A 1 83 ? 12.190 -5.916 -3.875 1.00 73.31 83 LEU A CA 1
ATOM 634 C C . LEU A 1 83 ? 13.310 -6.801 -3.315 1.00 73.31 83 LEU A C 1
ATOM 636 O O . LEU A 1 83 ? 14.398 -6.319 -2.996 1.00 73.31 83 LEU A O 1
ATOM 640 N N . ASN A 1 84 ? 13.042 -8.094 -3.184 1.00 78.50 84 ASN A N 1
ATOM 641 C CA . ASN A 1 84 ? 14.042 -9.063 -2.778 1.00 78.50 84 ASN A CA 1
ATOM 642 C C . ASN A 1 84 ? 15.028 -9.279 -3.937 1.00 78.50 84 ASN A C 1
ATOM 644 O O . ASN A 1 84 ? 14.630 -9.356 -5.103 1.00 78.50 84 ASN A O 1
ATOM 648 N N . LEU A 1 85 ? 16.315 -9.418 -3.616 1.00 73.31 85 LEU A N 1
ATOM 649 C CA . LEU A 1 85 ? 17.399 -9.662 -4.573 1.00 73.31 85 LEU A CA 1
ATOM 650 C C . LEU A 1 85 ? 17.230 -10.959 -5.383 1.00 73.31 85 LEU A C 1
ATOM 652 O O . LEU A 1 85 ? 17.880 -11.116 -6.411 1.00 73.31 85 LEU A O 1
ATOM 656 N N . VAL A 1 86 ? 16.360 -11.879 -4.951 1.00 80.12 86 VAL A N 1
ATOM 657 C CA . VAL A 1 86 ? 16.005 -13.086 -5.721 1.00 80.12 86 VAL A CA 1
ATOM 658 C C . VAL A 1 86 ? 15.055 -12.809 -6.894 1.00 80.12 86 VAL A C 1
ATOM 660 O O . VAL A 1 86 ? 14.773 -13.719 -7.669 1.00 80.12 86 VAL A O 1
ATOM 663 N N . SER A 1 87 ? 14.543 -11.581 -7.029 1.00 87.25 87 SER A N 1
ATOM 664 C CA . SER A 1 87 ? 13.682 -11.172 -8.144 1.00 87.25 87 SER A CA 1
ATOM 665 C C . SER A 1 87 ? 14.426 -11.307 -9.465 1.00 87.25 87 SER A C 1
ATOM 667 O O . SER A 1 87 ? 15.329 -10.520 -9.756 1.00 87.25 87 SER A O 1
ATOM 669 N N . THR A 1 88 ? 14.042 -12.284 -10.283 1.00 91.50 88 THR A N 1
ATOM 670 C CA . THR A 1 88 ? 14.783 -12.615 -11.507 1.00 91.50 88 THR A CA 1
ATOM 671 C C . THR A 1 88 ? 14.753 -11.478 -12.520 1.00 91.50 88 THR A C 1
ATOM 673 O O . THR A 1 88 ? 15.743 -11.275 -13.207 1.00 91.50 88 THR A O 1
ATOM 676 N N . ALA A 1 89 ? 13.668 -10.693 -12.577 1.00 90.06 89 ALA A N 1
ATOM 677 C CA . ALA A 1 89 ? 13.598 -9.563 -13.503 1.00 90.06 89 ALA A CA 1
ATOM 678 C C . ALA A 1 89 ? 14.705 -8.530 -13.225 1.00 90.06 89 ALA A C 1
ATOM 680 O O . ALA A 1 89 ? 15.329 -8.050 -14.162 1.00 90.06 89 ALA A O 1
ATOM 681 N N . ALA A 1 90 ? 14.994 -8.257 -11.945 1.00 85.25 90 ALA A N 1
ATOM 682 C CA . ALA A 1 90 ? 16.059 -7.345 -11.525 1.00 85.25 90 ALA A CA 1
ATOM 683 C C . ALA A 1 90 ? 17.450 -7.996 -11.564 1.00 85.25 90 ALA A C 1
ATOM 685 O O . ALA A 1 90 ? 18.425 -7.360 -11.958 1.00 85.25 90 ALA A O 1
ATOM 686 N N . ALA A 1 91 ? 17.554 -9.261 -11.146 1.00 82.56 91 ALA A N 1
ATOM 687 C CA . ALA A 1 91 ? 18.818 -9.994 -11.139 1.00 82.56 91 ALA A CA 1
ATOM 688 C C . ALA A 1 91 ? 19.368 -10.213 -12.559 1.00 82.56 91 ALA A C 1
ATOM 690 O O . ALA A 1 91 ? 20.582 -10.231 -12.757 1.00 82.56 91 ALA A O 1
ATOM 691 N N . GLU A 1 92 ? 18.477 -10.327 -13.546 1.00 89.62 92 GLU A N 1
ATOM 692 C CA . GLU A 1 92 ? 18.798 -10.517 -14.961 1.00 89.62 92 GLU A CA 1
ATOM 693 C C . GLU A 1 92 ? 18.568 -9.238 -15.782 1.00 89.62 92 GLU A C 1
ATOM 695 O O . GLU A 1 92 ? 18.297 -9.307 -16.975 1.00 89.62 92 GLU A O 1
ATOM 700 N N . ALA A 1 93 ? 18.744 -8.059 -15.168 1.00 86.38 93 ALA A N 1
ATOM 701 C CA . ALA A 1 93 ? 18.561 -6.742 -15.795 1.00 86.38 93 ALA A CA 1
ATOM 702 C C . ALA A 1 93 ? 19.301 -6.542 -17.136 1.00 86.38 93 ALA A C 1
ATOM 704 O O . ALA A 1 93 ? 18.890 -5.723 -17.956 1.00 86.38 93 ALA A O 1
ATOM 705 N N . ALA A 1 94 ? 20.397 -7.271 -17.371 1.00 87.31 94 ALA A N 1
ATOM 706 C CA . ALA A 1 94 ? 21.113 -7.248 -18.649 1.00 87.31 94 ALA A CA 1
ATOM 707 C C . ALA A 1 94 ? 20.335 -7.927 -19.793 1.00 87.31 94 ALA A C 1
ATOM 709 O O . ALA A 1 94 ? 20.503 -7.543 -20.948 1.00 87.31 94 ALA A O 1
ATOM 710 N N . THR A 1 95 ? 19.504 -8.918 -19.463 1.00 91.44 95 THR A N 1
ATOM 711 C CA . THR A 1 95 ? 18.626 -9.642 -20.390 1.00 91.44 95 THR A CA 1
ATOM 712 C C . THR A 1 95 ? 17.252 -8.988 -20.464 1.00 91.44 95 THR A C 1
ATOM 714 O O . THR A 1 95 ? 16.709 -8.853 -21.545 1.00 91.44 95 THR A O 1
ATOM 717 N N . THR A 1 96 ? 16.700 -8.566 -19.324 1.00 92.94 96 THR A N 1
ATOM 718 C CA . THR A 1 96 ? 15.327 -8.042 -19.230 1.00 92.94 96 THR A CA 1
ATOM 719 C C . THR A 1 96 ? 15.213 -6.549 -19.533 1.00 92.94 96 THR A C 1
ATOM 721 O O . THR A 1 96 ? 14.108 -6.028 -19.658 1.00 92.94 96 THR A O 1
ATOM 724 N N . GLY A 1 97 ? 16.330 -5.817 -19.558 1.00 90.00 97 GLY A N 1
ATOM 725 C CA . GLY A 1 97 ? 16.329 -4.369 -19.761 1.00 90.00 97 GLY A CA 1
ATOM 726 C C . GLY A 1 97 ? 15.662 -3.567 -18.641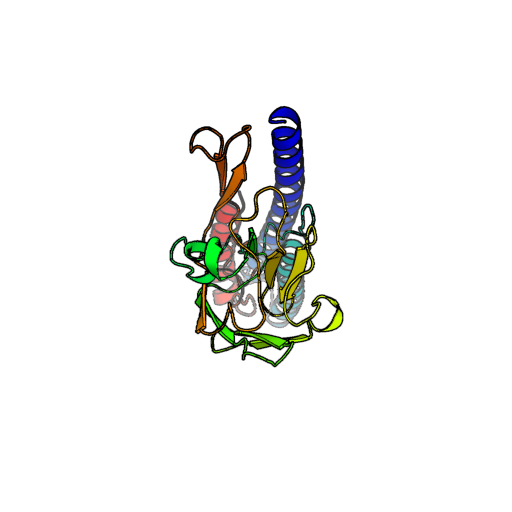 1.00 90.00 97 GLY A C 1
ATOM 727 O O . GLY A 1 97 ? 15.294 -2.413 -18.854 1.00 90.00 97 GLY A O 1
ATOM 728 N N . THR A 1 98 ? 15.470 -4.148 -17.452 1.00 89.75 98 THR A N 1
ATOM 729 C CA . THR A 1 98 ? 14.915 -3.415 -16.305 1.00 89.75 98 THR A CA 1
ATOM 730 C C . THR A 1 98 ? 16.003 -2.597 -15.616 1.00 89.75 98 THR A C 1
ATOM 732 O O . THR A 1 98 ? 17.022 -3.154 -15.210 1.00 89.75 98 THR A O 1
ATOM 735 N N . SER A 1 99 ? 15.784 -1.297 -15.415 1.00 82.06 99 SER A N 1
ATOM 736 C CA . SER A 1 99 ? 16.763 -0.420 -14.748 1.00 82.06 99 SER A CA 1
ATOM 737 C C . SER A 1 99 ? 16.338 0.045 -13.356 1.00 82.06 99 SER A C 1
ATOM 739 O O . SER A 1 99 ? 17.195 0.312 -12.519 1.00 82.06 99 SER A O 1
ATOM 741 N N . GLU A 1 100 ? 15.040 0.174 -13.098 1.00 81.31 100 GLU A N 1
ATOM 742 C CA . GLU A 1 100 ? 14.511 0.562 -11.790 1.00 81.31 100 GLU A CA 1
ATOM 743 C C . GLU A 1 100 ? 13.191 -0.168 -11.565 1.00 81.31 100 GLU A C 1
ATOM 745 O O . GLU A 1 100 ? 12.343 -0.219 -12.455 1.00 81.31 100 GLU A O 1
ATOM 750 N N . ILE A 1 101 ? 13.012 -0.737 -10.376 1.00 84.31 101 ILE A N 1
ATOM 751 C CA . ILE A 1 101 ? 11.752 -1.345 -9.958 1.00 84.31 101 ILE A CA 1
ATOM 752 C C . ILE A 1 101 ? 11.358 -0.700 -8.639 1.00 84.31 101 ILE A C 1
ATOM 754 O O . ILE A 1 101 ? 12.063 -0.803 -7.634 1.00 84.31 101 ILE A O 1
ATOM 758 N N . LEU A 1 102 ? 10.220 -0.021 -8.664 1.00 78.50 102 LEU A N 1
ATOM 759 C CA . LEU A 1 102 ? 9.633 0.647 -7.523 1.00 78.50 102 LEU A CA 1
ATOM 760 C C . LEU A 1 102 ? 8.451 -0.168 -7.011 1.00 78.50 102 LEU A C 1
ATOM 762 O O . LEU A 1 102 ? 7.527 -0.480 -7.759 1.00 78.50 102 LEU A O 1
ATOM 766 N N . VAL A 1 103 ? 8.480 -0.466 -5.719 1.00 79.44 103 VAL A N 1
ATOM 767 C CA . VAL A 1 103 ? 7.367 -1.052 -4.985 1.00 79.44 103 VAL A CA 1
ATOM 768 C C . VAL A 1 103 ? 6.820 0.009 -4.028 1.00 79.44 103 VAL A C 1
ATOM 770 O O . VAL A 1 103 ? 7.569 0.515 -3.196 1.00 79.44 103 VAL A O 1
ATOM 773 N N . ASP A 1 104 ? 5.547 0.375 -4.190 1.00 73.25 104 ASP A N 1
ATOM 774 C CA . ASP A 1 104 ? 4.887 1.439 -3.416 1.00 73.25 104 ASP A CA 1
ATOM 775 C C . ASP A 1 104 ? 3.835 0.896 -2.431 1.00 73.25 104 ASP A C 1
ATOM 777 O O . ASP A 1 104 ? 3.832 1.271 -1.263 1.00 73.25 104 ASP A O 1
ATOM 781 N N . ASP A 1 105 ? 2.918 0.043 -2.901 1.00 72.69 105 ASP A N 1
ATOM 782 C CA . ASP A 1 105 ? 1.806 -0.519 -2.099 1.00 72.69 105 ASP A CA 1
ATOM 783 C C . ASP A 1 105 ? 1.507 -1.972 -2.508 1.00 72.69 105 ASP A C 1
ATOM 785 O O . ASP A 1 105 ? 0.374 -2.456 -2.450 1.00 72.69 105 ASP A O 1
ATOM 789 N N . ALA A 1 106 ? 2.528 -2.670 -3.010 1.00 81.56 106 ALA A N 1
ATOM 790 C CA . ALA A 1 106 ? 2.377 -4.056 -3.411 1.00 81.56 106 ALA A CA 1
ATOM 791 C C . ALA A 1 106 ? 2.250 -4.947 -2.179 1.00 81.56 106 ALA A C 1
ATOM 793 O O . ALA A 1 106 ? 3.020 -4.846 -1.229 1.00 81.56 106 ALA A O 1
ATOM 794 N N . SER A 1 107 ? 1.290 -5.870 -2.203 1.00 83.62 107 SER A N 1
ATOM 795 C CA . SER A 1 107 ? 1.228 -6.914 -1.179 1.00 83.62 107 SER A CA 1
ATOM 796 C C . SER A 1 107 ? 2.462 -7.809 -1.282 1.00 83.62 107 SER A C 1
ATOM 798 O O . SER A 1 107 ? 2.895 -8.115 -2.397 1.00 83.62 107 SER A O 1
ATOM 800 N N . ALA A 1 108 ? 2.996 -8.263 -0.149 1.00 84.31 108 ALA A N 1
ATOM 801 C CA . ALA A 1 108 ? 4.090 -9.222 -0.157 1.00 84.31 108 ALA A CA 1
ATOM 802 C C . ALA A 1 108 ? 3.703 -10.502 -0.912 1.00 84.31 108 ALA A C 1
ATOM 804 O O . ALA A 1 108 ? 2.557 -10.962 -0.865 1.00 84.31 108 ALA A O 1
ATOM 805 N N . GLY A 1 109 ? 4.663 -11.058 -1.641 1.00 89.00 109 GLY A N 1
ATOM 806 C CA . GLY A 1 109 ? 4.474 -12.227 -2.482 1.00 89.00 109 GLY A CA 1
ATOM 807 C C . GLY A 1 109 ? 5.313 -12.191 -3.752 1.00 89.00 109 GLY A C 1
ATOM 808 O O . GLY A 1 109 ? 6.076 -11.263 -4.020 1.00 89.00 109 GLY A O 1
ATOM 809 N N . THR A 1 110 ? 5.159 -13.240 -4.552 1.00 93.56 110 THR A N 1
ATOM 810 C CA . THR A 1 110 ? 5.817 -13.368 -5.851 1.00 93.56 110 THR A CA 1
ATOM 811 C C . THR A 1 110 ? 4.877 -12.894 -6.948 1.00 93.56 110 THR A C 1
ATOM 813 O O . THR A 1 110 ? 3.791 -13.444 -7.131 1.00 93.56 110 THR A O 1
ATOM 816 N N . TYR A 1 111 ? 5.316 -11.896 -7.702 1.00 95.94 111 TYR A N 1
ATOM 817 C CA . TYR A 1 111 ? 4.668 -11.433 -8.917 1.00 95.94 111 TYR A CA 1
ATOM 818 C C . TYR A 1 111 ? 5.386 -12.044 -10.111 1.00 95.94 111 TYR A C 1
ATOM 820 O O . TYR A 1 111 ? 6.611 -12.036 -10.153 1.00 95.94 111 TYR A O 1
ATOM 828 N N . THR A 1 112 ? 4.640 -12.579 -11.070 1.00 97.56 112 THR A N 1
ATOM 829 C CA . THR A 1 112 ? 5.186 -13.182 -12.292 1.00 97.56 112 THR A CA 1
ATOM 830 C C . THR A 1 112 ? 4.762 -12.354 -13.492 1.00 97.56 112 THR A C 1
ATOM 832 O O . THR A 1 112 ? 3.586 -11.987 -13.606 1.00 97.56 112 THR A O 1
ATOM 835 N N . PHE A 1 113 ? 5.722 -12.040 -14.353 1.00 97.81 113 PHE A N 1
ATOM 836 C CA . PHE A 1 113 ? 5.474 -11.395 -15.630 1.00 97.81 113 PHE A CA 1
ATOM 837 C C . PHE A 1 113 ? 4.956 -12.402 -16.657 1.00 97.81 113 PHE A C 1
ATOM 839 O O . PHE A 1 113 ? 5.374 -13.560 -16.688 1.00 97.81 113 PHE A O 1
ATOM 846 N N . VAL A 1 114 ? 4.049 -11.929 -17.506 1.00 97.19 114 VAL A N 1
ATOM 847 C CA . VAL A 1 114 ? 3.654 -12.584 -18.755 1.00 97.19 114 VAL A CA 1
ATOM 848 C C . VAL A 1 114 ? 3.840 -11.555 -19.857 1.00 97.19 114 VAL A C 1
ATOM 850 O O . VAL A 1 114 ? 3.142 -10.533 -19.870 1.00 97.19 114 VAL A O 1
ATOM 853 N N . ASP A 1 115 ? 4.790 -11.820 -20.740 1.00 96.50 115 ASP A N 1
ATOM 854 C CA . ASP A 1 115 ? 5.218 -10.925 -21.813 1.00 96.50 115 ASP A CA 1
ATOM 855 C C . ASP A 1 115 ? 5.478 -11.778 -23.052 1.00 96.50 115 ASP A C 1
ATOM 857 O O . ASP A 1 115 ? 6.565 -12.291 -23.267 1.00 96.50 115 ASP A O 1
ATOM 861 N N . ASN A 1 116 ? 4.435 -12.050 -23.832 1.00 94.19 116 ASN A N 1
ATOM 862 C CA . ASN A 1 116 ? 4.562 -13.000 -24.929 1.00 94.19 116 ASN A CA 1
ATOM 863 C C . ASN A 1 116 ? 5.248 -12.331 -26.130 1.00 94.19 116 ASN A C 1
ATOM 865 O O . ASN A 1 116 ? 4.746 -11.304 -26.592 1.00 94.19 116 ASN A O 1
ATOM 869 N N . PRO A 1 117 ? 6.279 -12.953 -26.734 1.00 90.69 117 PRO A N 1
ATOM 870 C CA . PRO A 1 117 ? 6.981 -12.375 -27.872 1.00 90.69 117 PRO A CA 1
ATOM 871 C C . PRO A 1 117 ? 6.027 -12.098 -29.043 1.00 90.69 117 PRO A C 1
ATOM 873 O O . PRO A 1 117 ? 5.236 -12.956 -29.451 1.00 90.69 117 PRO A O 1
ATOM 876 N N . GLY A 1 118 ? 6.117 -10.887 -29.593 1.00 87.19 118 GLY A N 1
ATOM 877 C CA . GLY A 1 118 ? 5.256 -10.390 -30.669 1.00 87.19 118 GLY A CA 1
ATOM 878 C C . GLY A 1 118 ? 3.891 -9.871 -30.202 1.00 87.19 118 GLY A C 1
ATOM 879 O O . GLY A 1 118 ? 3.039 -9.571 -31.041 1.00 87.19 118 GLY A O 1
ATOM 880 N N . VAL A 1 119 ? 3.660 -9.768 -28.889 1.00 92.50 119 VAL A N 1
ATOM 881 C CA . VAL A 1 119 ? 2.465 -9.150 -28.304 1.00 92.50 119 VAL A CA 1
ATOM 882 C C . VAL A 1 119 ? 2.905 -7.971 -27.449 1.00 92.50 119 VAL A C 1
ATOM 884 O O . VAL A 1 119 ? 3.477 -8.170 -26.389 1.00 92.50 119 VAL A O 1
ATOM 887 N N . ASP A 1 120 ? 2.591 -6.738 -27.852 1.00 93.00 120 ASP A N 1
ATOM 888 C CA . ASP A 1 120 ? 3.013 -5.507 -27.149 1.00 93.00 120 ASP A CA 1
ATOM 889 C C . ASP A 1 120 ? 2.237 -5.234 -25.850 1.00 93.00 120 ASP A C 1
ATOM 891 O O . ASP A 1 120 ? 1.726 -4.137 -25.597 1.00 93.00 120 ASP A O 1
ATOM 895 N N . ARG A 1 121 ? 2.087 -6.261 -25.013 1.00 94.94 121 ARG A N 1
ATOM 896 C CA . ARG A 1 121 ? 1.380 -6.198 -23.743 1.00 94.94 121 ARG A CA 1
ATOM 897 C C . ARG A 1 121 ? 2.152 -6.953 -22.678 1.00 94.94 121 ARG A C 1
ATOM 899 O O . ARG A 1 121 ? 2.319 -8.160 -22.787 1.00 94.94 121 ARG A O 1
ATOM 906 N N . ILE A 1 122 ? 2.448 -6.261 -21.587 1.00 96.50 122 ILE A N 1
ATOM 907 C CA . ILE A 1 122 ? 3.013 -6.877 -20.388 1.00 96.50 122 ILE A CA 1
ATOM 908 C C . ILE A 1 122 ? 1.894 -7.070 -19.371 1.00 96.50 122 ILE A C 1
ATOM 910 O O . ILE A 1 122 ? 1.126 -6.144 -19.082 1.00 96.50 122 ILE A O 1
ATOM 914 N N . SER A 1 123 ? 1.811 -8.267 -18.800 1.00 96.81 123 SER A N 1
ATOM 915 C CA . SER A 1 123 ? 1.007 -8.531 -17.608 1.00 96.81 123 SER A CA 1
ATOM 916 C C . SER A 1 123 ? 1.899 -8.828 -16.417 1.00 96.81 123 SER A C 1
ATOM 918 O O . SER A 1 123 ? 2.927 -9.479 -16.552 1.00 96.81 123 SER A O 1
ATOM 920 N N . LEU A 1 124 ? 1.465 -8.398 -15.240 1.00 97.62 124 LEU A N 1
ATOM 921 C CA . LEU A 1 124 ? 2.070 -8.764 -13.966 1.00 97.62 124 LEU A CA 1
ATOM 922 C C . LEU A 1 124 ? 0.964 -9.272 -13.045 1.00 97.62 124 LEU A C 1
ATOM 924 O O . LEU A 1 124 ? -0.144 -8.725 -13.047 1.00 97.62 124 LEU A O 1
ATOM 928 N N . GLY A 1 125 ? 1.234 -10.310 -12.259 1.00 95.75 125 GLY A N 1
ATOM 929 C CA . GLY A 1 125 ? 0.260 -10.812 -11.294 1.00 95.75 125 GLY A CA 1
ATOM 930 C C . GLY A 1 125 ? 0.857 -11.707 -10.217 1.00 95.75 125 GLY A C 1
ATOM 931 O O . GLY A 1 125 ? 1.902 -12.313 -10.417 1.00 95.75 125 GLY A O 1
ATOM 932 N N . ASN A 1 126 ? 0.170 -11.797 -9.079 1.00 92.38 126 ASN A N 1
ATOM 933 C CA . ASN A 1 126 ? 0.580 -12.575 -7.898 1.00 92.38 126 ASN A CA 1
ATOM 934 C C . ASN A 1 126 ? -0.364 -13.757 -7.597 1.00 92.38 126 ASN A C 1
ATOM 936 O O . ASN A 1 126 ? -0.478 -14.207 -6.460 1.00 92.38 126 ASN A O 1
ATOM 940 N N . GLY A 1 127 ? -1.126 -14.209 -8.599 1.00 88.31 127 GLY A N 1
ATOM 941 C CA . GLY A 1 127 ? -2.141 -15.261 -8.458 1.00 88.31 127 GLY A CA 1
ATOM 942 C C . GLY A 1 127 ? -3.472 -14.810 -7.839 1.00 88.31 127 GLY A C 1
ATOM 943 O O . GLY A 1 127 ? -4.467 -15.516 -7.985 1.00 88.31 127 GLY A O 1
ATOM 944 N N . VAL A 1 128 ? -3.527 -13.630 -7.209 1.00 89.00 128 VAL A N 1
ATOM 945 C CA . VAL A 1 128 ? -4.763 -13.027 -6.670 1.00 89.00 128 VAL A CA 1
ATOM 946 C C . VAL A 1 128 ? -5.207 -11.840 -7.521 1.00 89.00 128 VAL A C 1
ATOM 948 O O . VAL A 1 128 ? -6.378 -11.715 -7.876 1.00 89.00 128 VAL A O 1
ATOM 951 N N . GLN A 1 129 ? -4.263 -10.965 -7.856 1.00 90.44 129 GLN A N 1
ATOM 952 C CA . GLN A 1 129 ? -4.471 -9.802 -8.704 1.00 90.44 129 GLN A CA 1
ATOM 953 C C . GLN A 1 129 ? -3.588 -9.890 -9.947 1.00 90.44 129 GLN A C 1
ATOM 955 O O . GLN A 1 129 ? -2.501 -10.472 -9.935 1.00 90.44 129 GLN A O 1
ATOM 960 N N . THR A 1 130 ? -4.064 -9.306 -11.042 1.00 94.88 130 THR A N 1
ATOM 961 C CA . THR A 1 130 ? -3.318 -9.197 -12.297 1.00 94.88 130 THR A CA 1
ATOM 962 C C . THR A 1 130 ? -3.657 -7.875 -12.963 1.00 94.88 130 THR A C 1
ATOM 964 O O . THR A 1 130 ? -4.813 -7.436 -12.946 1.00 94.88 130 THR A O 1
ATOM 967 N N . GLN A 1 131 ? -2.653 -7.243 -13.557 1.00 96.56 131 GLN A N 1
ATOM 968 C CA . GLN A 1 131 ? -2.819 -6.061 -14.385 1.00 96.56 131 GLN A CA 1
ATOM 969 C C . GLN A 1 131 ? -2.032 -6.240 -15.678 1.00 96.56 131 GLN A C 1
ATOM 971 O O . GLN A 1 131 ? -0.863 -6.610 -15.648 1.00 96.56 131 GLN A O 1
ATOM 976 N N . THR A 1 132 ? -2.690 -5.957 -16.799 1.00 96.69 132 THR A N 1
ATOM 977 C CA . THR A 1 132 ? -2.095 -5.982 -18.137 1.00 96.69 132 THR A CA 1
ATOM 978 C C . THR A 1 132 ? -2.080 -4.574 -18.704 1.00 96.69 132 THR A C 1
ATOM 980 O O . THR A 1 132 ? -3.098 -3.881 -18.651 1.00 96.69 132 THR A O 1
ATOM 983 N N . LEU A 1 133 ? -0.957 -4.178 -19.290 1.00 96.00 133 LEU A N 1
ATOM 984 C CA . LEU A 1 133 ? -0.745 -2.866 -19.891 1.00 96.00 133 LEU A CA 1
ATOM 985 C C . LEU A 1 133 ? -0.348 -3.035 -21.356 1.00 96.00 133 LEU A C 1
ATOM 987 O O . LEU A 1 133 ? 0.311 -4.009 -21.703 1.00 96.00 133 LEU A O 1
ATOM 991 N N . ASN A 1 134 ? -0.791 -2.115 -22.213 1.00 94.38 134 ASN A N 1
ATOM 992 C CA . ASN A 1 134 ? -0.329 -2.036 -23.596 1.00 94.38 134 ASN A CA 1
ATOM 993 C C . ASN A 1 134 ? 0.865 -1.079 -23.648 1.00 94.38 134 ASN A C 1
ATOM 995 O O . ASN A 1 134 ? 0.769 0.033 -23.128 1.00 94.38 134 ASN A O 1
ATOM 999 N N . ILE A 1 135 ? 1.960 -1.522 -24.255 1.00 93.25 135 ILE A N 1
ATOM 1000 C CA . ILE A 1 135 ? 3.195 -0.748 -24.389 1.00 93.25 135 ILE A CA 1
ATOM 1001 C C . ILE A 1 135 ? 3.565 -0.471 -25.851 1.00 93.25 135 ILE A C 1
ATOM 1003 O O . ILE A 1 135 ? 4.620 0.097 -26.092 1.00 93.25 135 ILE A O 1
ATOM 1007 N N . SER A 1 136 ? 2.694 -0.785 -26.819 1.00 91.94 136 SER A N 1
ATOM 1008 C CA . SER A 1 136 ? 2.968 -0.638 -28.259 1.00 91.94 136 SER A CA 1
ATOM 1009 C C . SER A 1 136 ? 3.387 0.773 -28.679 1.00 91.94 136 SER A C 1
ATOM 1011 O O . SER A 1 136 ? 4.146 0.934 -29.620 1.00 91.94 136 SER A O 1
ATOM 1013 N N . GLU A 1 137 ? 2.889 1.807 -27.994 1.00 92.31 137 GLU A N 1
ATOM 1014 C CA . GLU A 1 137 ? 3.239 3.210 -28.280 1.00 92.31 137 GLU A CA 1
ATOM 1015 C C . GLU A 1 137 ? 4.644 3.601 -27.796 1.00 92.31 137 GLU A C 1
ATOM 1017 O O . GLU A 1 137 ? 5.133 4.668 -28.150 1.00 92.31 137 GLU A O 1
ATOM 1022 N N . HIS A 1 138 ? 5.277 2.755 -26.983 1.00 90.94 138 HIS A N 1
ATOM 1023 C CA . HIS A 1 138 ? 6.588 2.991 -26.377 1.00 90.94 138 HIS A CA 1
ATOM 1024 C C . HIS A 1 138 ? 7.673 2.077 -26.962 1.00 90.94 138 HIS A C 1
ATOM 1026 O O . HIS A 1 138 ? 8.794 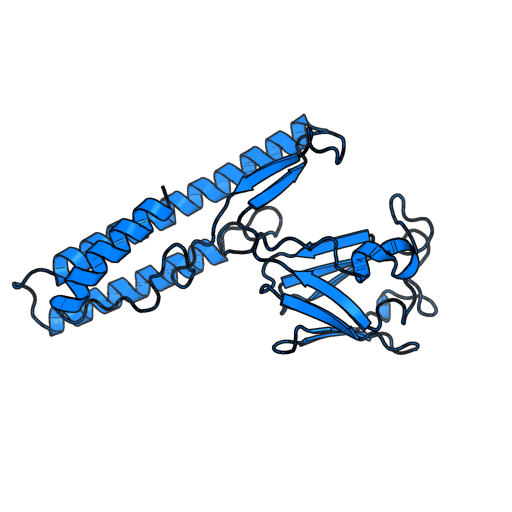2.065 -26.456 1.00 90.94 138 HIS A O 1
ATOM 1032 N N . LEU A 1 139 ? 7.330 1.282 -27.981 1.00 91.44 139 LEU A N 1
ATOM 1033 C CA . LEU A 1 139 ? 8.238 0.354 -28.644 1.00 91.44 139 LEU A CA 1
ATOM 1034 C C . LEU A 1 139 ? 8.375 0.710 -30.126 1.00 91.44 139 LEU A C 1
ATOM 1036 O O . LEU A 1 139 ? 7.391 1.011 -30.801 1.00 91.44 139 LEU A O 1
ATOM 1040 N N . GLU A 1 140 ? 9.591 0.583 -30.646 1.00 91.62 140 GLU A N 1
ATOM 1041 C CA . GLU A 1 140 ? 9.893 0.596 -32.076 1.00 91.62 140 GLU A CA 1
ATOM 1042 C C . GLU A 1 140 ? 10.429 -0.786 -32.457 1.00 91.62 140 GLU A C 1
ATOM 1044 O O . GLU A 1 140 ? 11.377 -1.273 -31.856 1.00 91.62 140 GLU A O 1
ATOM 1049 N N . GLU A 1 141 ? 9.779 -1.470 -33.403 1.00 89.75 141 GLU A N 1
ATOM 1050 C CA . GLU A 1 141 ? 10.113 -2.860 -33.783 1.00 89.75 141 GLU A CA 1
ATOM 1051 C C . GLU A 1 141 ? 10.166 -3.855 -32.599 1.00 89.75 141 GLU A C 1
ATOM 1053 O O . GLU A 1 141 ? 10.852 -4.874 -32.652 1.00 89.75 141 GLU A O 1
ATOM 1058 N N . GLY A 1 142 ? 9.403 -3.584 -31.535 1.00 88.94 142 GLY A N 1
ATOM 1059 C CA . GLY A 1 142 ? 9.336 -4.430 -30.341 1.00 88.94 142 GLY A CA 1
ATOM 1060 C C . GLY A 1 142 ? 10.420 -4.149 -29.299 1.00 88.94 142 GLY A C 1
ATOM 1061 O O . GLY A 1 142 ? 10.435 -4.826 -28.277 1.00 88.94 142 GLY A O 1
ATOM 1062 N N . VAL A 1 143 ? 11.287 -3.153 -29.499 1.00 93.50 143 VAL A N 1
ATOM 1063 C CA . VAL A 1 143 ? 12.300 -2.730 -28.517 1.00 93.50 143 VAL A CA 1
ATOM 1064 C C . VAL A 1 143 ? 12.033 -1.314 -28.017 1.00 93.50 143 VAL A C 1
ATOM 1066 O O . VAL A 1 143 ? 11.409 -0.510 -28.709 1.00 93.50 143 VAL A O 1
ATOM 1069 N N . VAL A 1 144 ? 12.506 -0.987 -26.811 1.00 94.50 144 VAL A N 1
ATOM 1070 C CA . VAL A 1 144 ? 12.523 0.416 -26.360 1.00 94.50 144 VAL A CA 1
ATOM 1071 C C . VAL A 1 144 ? 13.572 1.184 -27.187 1.00 94.50 144 VAL A C 1
ATOM 1073 O O . VAL A 1 144 ? 14.702 0.696 -27.294 1.00 94.50 144 VAL A O 1
ATOM 1076 N N . PRO A 1 145 ? 13.244 2.361 -27.758 1.00 94.69 145 PRO A N 1
ATOM 1077 C CA . PRO A 1 145 ? 14.161 3.116 -28.616 1.00 94.69 145 PRO A CA 1
ATOM 1078 C C . PRO A 1 145 ? 15.496 3.496 -27.958 1.00 94.69 145 PRO A C 1
ATOM 1080 O O . PRO A 1 145 ? 15.603 3.648 -26.738 1.00 94.69 145 PRO A O 1
ATOM 1083 N N . ASP A 1 146 ? 16.529 3.694 -28.783 1.00 92.81 146 ASP A N 1
ATOM 1084 C CA . ASP A 1 146 ? 17.871 4.073 -28.324 1.00 92.81 146 ASP A CA 1
ATOM 1085 C C . ASP A 1 146 ? 17.858 5.412 -27.568 1.00 92.81 146 ASP A C 1
ATOM 1087 O O . ASP A 1 146 ? 17.329 6.422 -28.029 1.00 92.81 146 ASP A O 1
ATOM 1091 N N . GLY A 1 147 ? 18.470 5.421 -26.388 1.00 88.06 147 GLY A N 1
ATOM 1092 C CA . GLY A 1 147 ? 18.515 6.555 -25.473 1.00 88.06 147 GLY A CA 1
ATOM 1093 C C . GLY A 1 147 ? 17.236 6.781 -24.661 1.00 88.06 147 GLY A C 1
ATOM 1094 O O . GLY A 1 147 ? 17.224 7.691 -23.826 1.00 88.06 147 GLY A O 1
ATOM 1095 N N . GLU A 1 148 ? 16.190 5.971 -24.846 1.00 93.25 148 GLU A N 1
ATOM 1096 C CA . GLU A 1 148 ? 14.894 6.142 -24.185 1.00 93.25 148 GLU A CA 1
ATOM 1097 C C . GLU A 1 148 ? 14.631 5.127 -23.066 1.00 93.25 148 GLU A C 1
ATOM 1099 O O . GLU A 1 148 ? 15.235 4.059 -22.976 1.00 93.25 148 GLU A O 1
ATOM 1104 N N . HIS A 1 149 ? 13.703 5.477 -22.177 1.00 91.25 149 HIS A N 1
ATOM 1105 C CA . HIS A 1 149 ? 13.193 4.588 -21.140 1.00 91.25 149 HIS A CA 1
ATOM 1106 C C . HIS A 1 149 ? 11.680 4.747 -21.011 1.00 91.25 149 HIS A C 1
ATOM 1108 O O . HIS A 1 149 ? 11.141 5.841 -21.179 1.00 91.25 149 HIS A O 1
ATOM 1114 N N . VAL A 1 150 ? 11.001 3.663 -20.648 1.00 92.50 150 VAL A N 1
ATOM 1115 C CA . VAL A 1 150 ? 9.558 3.637 -20.402 1.00 92.50 150 VAL A CA 1
ATOM 1116 C C . VAL A 1 150 ? 9.285 3.165 -18.984 1.00 92.50 150 VAL A C 1
ATOM 1118 O O . VAL A 1 150 ? 9.848 2.179 -18.518 1.00 92.50 150 VAL A O 1
ATOM 1121 N N . VAL A 1 151 ? 8.398 3.871 -18.284 1.00 91.62 151 VAL A N 1
ATOM 1122 C CA . VAL A 1 151 ? 7.948 3.478 -16.945 1.00 91.62 151 VAL A CA 1
ATOM 1123 C C . VAL A 1 151 ? 6.592 2.794 -17.057 1.00 91.62 151 VAL A C 1
ATOM 1125 O O . VAL A 1 151 ? 5.570 3.441 -17.288 1.00 91.62 151 VAL A O 1
ATOM 1128 N N . VAL A 1 152 ? 6.579 1.484 -16.849 1.00 94.12 152 VAL A N 1
ATOM 1129 C CA . VAL A 1 152 ? 5.382 0.643 -16.847 1.00 94.12 152 VAL A CA 1
ATOM 1130 C C . VAL A 1 152 ? 4.804 0.611 -15.432 1.00 94.12 152 VAL A C 1
ATOM 1132 O O . VAL A 1 152 ? 5.429 0.096 -14.506 1.00 94.12 152 VAL A O 1
ATOM 1135 N N . ARG A 1 153 ? 3.612 1.190 -15.247 1.00 93.62 153 ARG A N 1
ATOM 1136 C CA . ARG A 1 153 ? 2.980 1.370 -13.928 1.00 93.62 153 ARG A CA 1
ATOM 1137 C C . ARG A 1 153 ? 1.831 0.395 -13.708 1.00 93.62 153 ARG A C 1
ATOM 1139 O O . ARG A 1 153 ? 0.735 0.570 -14.240 1.00 93.62 153 ARG A O 1
ATOM 1146 N N . PHE A 1 154 ? 2.058 -0.611 -12.876 1.00 94.62 154 PHE A N 1
ATOM 1147 C CA . PHE A 1 154 ? 1.025 -1.529 -12.414 1.00 94.62 154 PHE A CA 1
ATOM 1148 C C . PHE A 1 154 ? 0.314 -0.953 -11.182 1.00 94.62 154 PHE A C 1
ATOM 1150 O O . PHE A 1 154 ? 0.432 -1.479 -10.076 1.00 94.62 154 PHE A O 1
ATOM 1157 N N . ASP A 1 155 ? -0.443 0.133 -11.372 1.00 88.88 155 ASP A N 1
ATOM 1158 C CA . ASP A 1 155 ? -1.126 0.867 -10.293 1.00 88.88 155 ASP A CA 1
ATOM 1159 C C . ASP A 1 155 ? -2.018 -0.015 -9.401 1.00 88.88 155 ASP A C 1
ATOM 1161 O O . ASP A 1 155 ? -2.117 0.214 -8.199 1.00 88.88 155 ASP A O 1
ATOM 1165 N N . ARG A 1 156 ? -2.658 -1.051 -9.963 1.00 87.94 156 ARG A N 1
ATOM 1166 C CA . ARG A 1 156 ? -3.505 -1.986 -9.196 1.00 87.94 156 ARG A CA 1
ATOM 1167 C C . ARG A 1 156 ? -2.696 -2.909 -8.290 1.00 87.94 156 ARG A C 1
ATOM 1169 O O . ARG A 1 156 ? -3.258 -3.500 -7.374 1.00 87.94 156 ARG A O 1
ATOM 1176 N N . LEU A 1 157 ? -1.417 -3.080 -8.603 1.00 89.25 157 LEU A N 1
ATOM 1177 C CA . LEU A 1 157 ? -0.483 -3.937 -7.885 1.00 89.25 157 LEU A CA 1
ATOM 1178 C C . LEU A 1 157 ? 0.516 -3.127 -7.057 1.00 89.25 157 LEU A C 1
ATOM 1180 O O . LEU A 1 157 ? 1.285 -3.734 -6.329 1.00 89.25 157 LEU A O 1
ATOM 1184 N N . GLY A 1 158 ? 0.535 -1.794 -7.174 1.00 85.81 158 GLY A N 1
ATOM 1185 C CA . GLY A 1 158 ? 1.479 -0.935 -6.459 1.00 85.81 158 GLY A CA 1
ATOM 1186 C C . GLY A 1 158 ? 2.938 -1.126 -6.888 1.00 85.81 158 GLY A C 1
ATOM 1187 O O . GLY A 1 158 ? 3.828 -0.946 -6.060 1.00 85.81 158 GLY A O 1
ATOM 1188 N N . ILE A 1 159 ? 3.186 -1.516 -8.147 1.00 89.44 159 ILE A N 1
ATOM 1189 C CA . ILE A 1 159 ? 4.532 -1.764 -8.696 1.00 89.44 159 ILE A CA 1
ATOM 1190 C C . ILE A 1 159 ? 4.743 -0.912 -9.950 1.00 89.44 159 ILE A C 1
ATOM 1192 O O . ILE A 1 159 ? 3.891 -0.892 -10.835 1.00 89.44 159 ILE A O 1
ATOM 1196 N N . SER A 1 160 ? 5.892 -0.249 -10.064 1.00 90.25 160 SER A N 1
ATOM 1197 C CA . SER A 1 160 ? 6.346 0.399 -11.300 1.00 90.25 160 SER A CA 1
ATOM 1198 C C . SER A 1 160 ? 7.690 -0.171 -11.742 1.00 90.25 160 SER A C 1
ATOM 1200 O O . SER A 1 160 ? 8.561 -0.421 -10.913 1.00 90.25 160 SER A O 1
ATOM 1202 N N . VAL A 1 161 ? 7.867 -0.360 -13.046 1.00 91.69 161 VAL A N 1
ATOM 1203 C CA . VAL A 1 161 ? 9.073 -0.950 -13.640 1.00 91.69 161 VAL A CA 1
ATOM 1204 C C . VAL A 1 161 ? 9.552 -0.047 -14.764 1.00 91.69 161 VAL A C 1
ATOM 1206 O O . VAL A 1 161 ? 8.781 0.284 -15.660 1.00 91.69 161 VAL A O 1
ATOM 1209 N N . THR A 1 162 ? 10.817 0.347 -14.722 1.00 91.50 162 THR A N 1
ATOM 1210 C CA . THR A 1 162 ? 11.460 1.132 -15.773 1.00 91.50 162 THR A CA 1
ATOM 1211 C C . THR A 1 162 ? 12.202 0.196 -16.717 1.00 91.50 162 THR A C 1
ATOM 1213 O O . THR A 1 162 ? 13.148 -0.475 -16.298 1.00 91.50 162 THR A O 1
ATOM 1216 N N . LEU A 1 163 ? 11.781 0.177 -17.978 1.00 94.12 163 LEU A N 1
ATOM 1217 C CA . LEU A 1 163 ? 12.421 -0.547 -19.075 1.00 94.12 163 LEU A CA 1
ATOM 1218 C C . LEU A 1 163 ? 13.268 0.429 -19.888 1.00 94.12 163 LEU A C 1
ATOM 1220 O O . LEU A 1 163 ? 12.867 1.58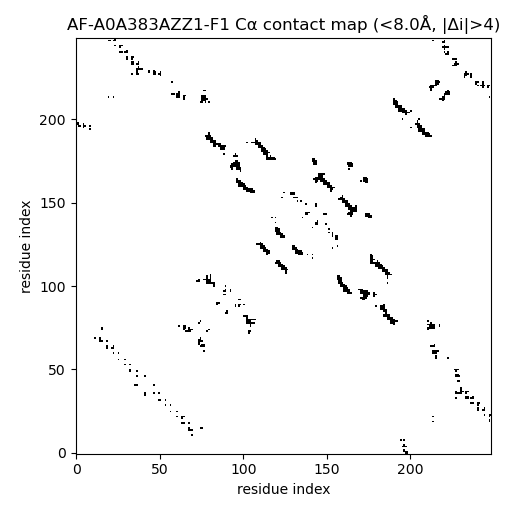0 -20.079 1.00 94.12 163 LEU A O 1
ATOM 1224 N N . THR A 1 164 ? 14.425 -0.009 -20.364 1.00 94.44 164 THR A N 1
ATOM 1225 C CA . THR A 1 164 ? 15.389 0.860 -21.049 1.00 94.44 164 THR A CA 1
ATOM 1226 C C . THR A 1 164 ? 15.697 0.379 -22.454 1.00 94.44 164 THR A C 1
ATOM 1228 O O . THR A 1 164 ? 15.746 -0.821 -22.700 1.00 94.44 164 THR A O 1
ATOM 1231 N N . GLY A 1 165 ? 15.939 1.311 -23.371 1.00 92.50 165 GLY A N 1
ATOM 1232 C CA . GLY A 1 165 ? 16.554 1.023 -24.661 1.00 92.50 165 GLY A CA 1
ATOM 1233 C C . GLY A 1 165 ? 18.077 0.986 -24.565 1.00 92.50 165 GLY A C 1
ATOM 1234 O O . GLY A 1 165 ? 18.669 1.159 -23.491 1.00 92.50 165 GLY A O 1
ATOM 1235 N N . THR A 1 166 ? 18.740 0.785 -25.701 1.00 90.00 166 THR A N 1
ATOM 1236 C CA . THR A 1 166 ? 20.201 0.923 -25.778 1.00 90.00 166 THR A CA 1
ATOM 1237 C C . THR A 1 166 ? 20.640 2.340 -25.415 1.00 90.00 166 THR A C 1
ATOM 1239 O O . THR A 1 166 ? 19.840 3.266 -25.377 1.00 90.00 166 THR A O 1
ATOM 1242 N N . GLY A 1 167 ? 21.912 2.530 -25.061 1.00 81.06 167 GLY A N 1
ATOM 1243 C CA . GLY A 1 167 ? 22.466 3.877 -24.863 1.00 81.06 167 GLY A CA 1
ATOM 1244 C C . GLY A 1 167 ? 21.988 4.631 -23.611 1.00 81.06 167 GLY A C 1
ATOM 1245 O O . GLY A 1 167 ? 22.550 5.684 -23.295 1.00 81.06 167 GLY A O 1
ATOM 1246 N N . VAL A 1 168 ? 21.027 4.102 -22.843 1.00 86.06 168 VAL A N 1
ATOM 1247 C CA . VAL A 1 168 ? 20.609 4.685 -21.562 1.00 86.06 168 VAL A CA 1
ATOM 1248 C C . VAL A 1 168 ? 21.729 4.546 -20.534 1.00 86.06 168 VAL A C 1
ATOM 1250 O O . VAL A 1 168 ? 22.189 3.458 -20.183 1.00 86.06 168 VAL A O 1
ATOM 1253 N N . ARG A 1 169 ? 22.194 5.682 -20.020 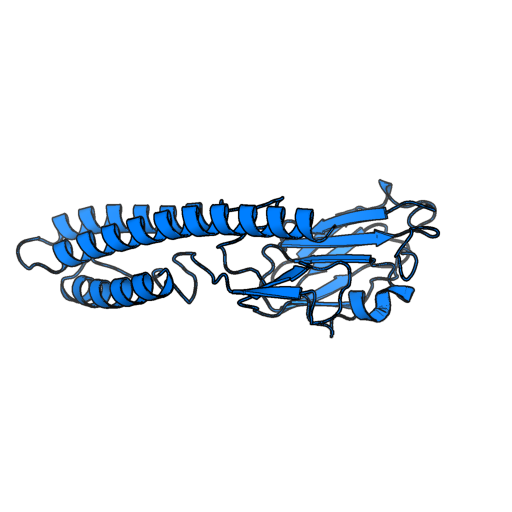1.00 76.81 169 ARG A N 1
ATOM 1254 C CA . ARG A 1 169 ? 23.306 5.725 -19.072 1.00 76.81 169 ARG A CA 1
ATOM 1255 C C . ARG A 1 169 ? 22.892 5.110 -17.731 1.00 76.81 169 ARG A C 1
ATOM 1257 O O . ARG A 1 169 ? 22.024 5.648 -17.057 1.00 76.81 169 ARG A O 1
ATOM 1264 N N . GLY A 1 170 ? 23.570 4.036 -17.327 1.00 70.31 170 GLY A N 1
ATOM 1265 C CA . GLY A 1 170 ? 23.278 3.308 -16.084 1.00 70.31 170 GLY A CA 1
ATOM 1266 C C . GLY A 1 170 ? 22.352 2.102 -16.261 1.00 70.31 170 GLY A C 1
ATOM 1267 O O . GLY A 1 170 ? 22.184 1.348 -15.308 1.00 70.31 170 GLY A O 1
ATOM 1268 N N . ALA A 1 171 ? 21.818 1.878 -17.466 1.00 80.06 171 ALA A N 1
ATOM 1269 C CA . ALA A 1 171 ? 21.092 0.658 -17.791 1.00 80.06 171 ALA A CA 1
ATOM 1270 C C . ALA A 1 171 ? 22.054 -0.530 -17.950 1.00 80.06 171 ALA A C 1
ATOM 1272 O O . ALA A 1 171 ? 23.131 -0.398 -18.538 1.00 80.06 171 ALA A O 1
ATOM 1273 N N . ALA A 1 172 ? 21.659 -1.695 -17.432 1.00 83.06 172 ALA A N 1
ATOM 1274 C CA . ALA A 1 172 ? 22.424 -2.936 -17.570 1.00 83.06 172 ALA A CA 1
ATOM 1275 C C . ALA A 1 172 ? 22.206 -3.623 -18.931 1.00 83.06 172 ALA A C 1
ATOM 1277 O O . ALA A 1 172 ? 23.058 -4.398 -19.364 1.00 83.06 172 ALA A O 1
ATOM 1278 N N . GLY A 1 173 ? 21.084 -3.335 -19.594 1.00 89.00 173 GLY A N 1
ATOM 1279 C CA . GLY A 1 173 ? 20.666 -3.941 -20.853 1.00 89.00 173 GLY A CA 1
ATOM 1280 C C . GLY A 1 173 ? 19.557 -3.139 -21.532 1.00 89.00 173 GLY A C 1
ATOM 1281 O O . GLY A 1 173 ? 19.183 -2.059 -21.072 1.00 89.00 173 GLY A O 1
ATOM 1282 N N . GLN A 1 174 ? 19.045 -3.683 -22.631 1.00 94.50 174 GLN A N 1
ATOM 1283 C CA . GLN A 1 174 ? 17.886 -3.158 -23.352 1.00 94.50 174 GLN A CA 1
ATOM 1284 C C . GLN A 1 174 ? 16.696 -4.096 -23.149 1.00 94.50 174 GLN A C 1
ATOM 1286 O O . GLN A 1 174 ? 16.903 -5.295 -22.994 1.00 94.50 174 GLN A O 1
ATOM 1291 N N . TYR A 1 175 ? 15.482 -3.560 -23.172 1.00 96.00 175 TYR A N 1
ATOM 1292 C CA . TYR A 1 175 ? 14.261 -4.355 -23.194 1.00 96.00 175 TYR A CA 1
ATOM 1293 C C . TYR A 1 175 ? 13.819 -4.605 -24.638 1.00 96.00 175 TYR A C 1
ATOM 1295 O O . TYR A 1 175 ? 13.665 -3.659 -25.421 1.00 96.00 175 TYR A O 1
ATOM 1303 N N . SER A 1 176 ? 13.543 -5.867 -24.947 1.00 94.88 176 SER A N 1
ATOM 1304 C CA . SER A 1 176 ? 12.782 -6.324 -26.103 1.00 94.88 176 SER A CA 1
ATOM 1305 C C . SER A 1 176 ? 11.498 -7.019 -25.651 1.00 94.88 176 SER A C 1
ATOM 1307 O O . SER A 1 176 ? 11.429 -7.654 -24.602 1.00 94.88 176 SER A O 1
ATOM 1309 N N . ASN A 1 177 ? 10.468 -6.931 -26.486 1.00 94.00 177 ASN A N 1
ATOM 1310 C CA . ASN A 1 177 ? 9.221 -7.658 -26.324 1.00 94.00 177 ASN A CA 1
ATOM 1311 C C . ASN A 1 177 ? 9.494 -9.164 -26.180 1.00 94.00 177 ASN A C 1
ATOM 1313 O O . ASN A 1 177 ? 10.089 -9.773 -27.076 1.00 94.00 177 ASN A O 1
ATOM 1317 N N . GLY A 1 178 ? 9.048 -9.751 -25.072 1.00 93.50 178 GLY A N 1
ATOM 1318 C CA . GLY A 1 178 ? 9.308 -11.144 -24.725 1.00 93.50 178 GLY A CA 1
ATOM 1319 C C . GLY A 1 178 ? 10.319 -11.329 -23.595 1.00 93.50 178 GLY A C 1
ATOM 1320 O O . GLY A 1 178 ? 10.318 -12.379 -22.953 1.00 93.50 178 GLY A O 1
ATOM 1321 N N . ASP A 1 179 ? 11.176 -10.341 -23.332 1.00 95.62 179 ASP A N 1
ATOM 1322 C CA . ASP A 1 179 ? 12.315 -10.509 -22.424 1.00 95.62 179 ASP A CA 1
ATOM 1323 C C . ASP A 1 179 ? 11.899 -10.628 -20.956 1.00 95.62 179 ASP A C 1
ATOM 1325 O O . ASP A 1 179 ? 12.678 -11.106 -20.136 1.00 95.62 179 ASP A O 1
ATOM 1329 N N . LEU A 1 180 ? 10.684 -10.201 -20.596 1.00 95.81 180 LEU A N 1
ATOM 1330 C CA . LEU A 1 180 ? 10.179 -10.344 -19.232 1.00 95.81 180 LEU A CA 1
ATOM 1331 C C . LEU A 1 180 ? 9.415 -11.651 -18.998 1.00 95.81 180 LEU A C 1
ATOM 1333 O O . LEU A 1 180 ? 9.046 -11.913 -17.851 1.00 95.81 180 LEU A O 1
ATOM 1337 N N . ASP A 1 181 ? 9.178 -12.482 -20.018 1.00 97.00 181 ASP A N 1
ATOM 1338 C CA . ASP A 1 181 ? 8.295 -13.642 -19.876 1.00 97.00 181 ASP A CA 1
ATOM 1339 C C . ASP A 1 181 ? 8.788 -14.626 -18.809 1.00 97.00 181 ASP A C 1
ATOM 1341 O O . ASP A 1 181 ? 9.932 -15.079 -18.811 1.00 97.00 181 ASP A O 1
ATOM 1345 N N . GLY A 1 182 ? 7.914 -14.955 -17.857 1.00 94.88 182 GLY A N 1
ATOM 1346 C CA . GLY A 1 182 ? 8.228 -15.886 -16.774 1.00 94.88 182 GLY A CA 1
ATOM 1347 C C . GLY A 1 182 ? 9.182 -15.349 -15.701 1.00 94.88 182 GLY A C 1
ATOM 1348 O O . GLY A 1 182 ? 9.369 -16.022 -14.682 1.00 94.88 182 GLY A O 1
ATOM 1349 N N . HIS A 1 183 ? 9.746 -14.146 -15.852 1.00 96.12 183 HIS A N 1
ATOM 1350 C CA . HIS A 1 183 ? 10.519 -13.525 -14.782 1.00 96.12 183 HIS A CA 1
ATOM 1351 C C . HIS A 1 183 ? 9.614 -13.078 -13.627 1.00 96.12 183 HIS A C 1
ATOM 1353 O O . HIS A 1 183 ? 8.414 -12.836 -13.772 1.00 96.12 183 HIS A O 1
ATOM 1359 N N . THR A 1 184 ? 10.206 -12.963 -12.440 1.00 96.12 184 THR A N 1
ATOM 1360 C CA . THR A 1 184 ? 9.495 -12.678 -11.199 1.00 96.12 184 THR A CA 1
ATOM 1361 C C . THR A 1 184 ? 10.024 -11.442 -10.483 1.00 96.12 184 THR A C 1
ATOM 1363 O O . THR A 1 184 ? 11.203 -11.088 -10.577 1.00 96.12 184 THR A O 1
ATOM 1366 N N . LEU A 1 185 ? 9.128 -10.817 -9.722 1.00 92.75 185 LEU A N 1
ATOM 1367 C CA . LEU A 1 185 ? 9.430 -9.861 -8.666 1.00 92.75 185 LEU A CA 1
ATOM 1368 C C . LEU A 1 185 ? 8.991 -10.480 -7.344 1.00 92.75 185 LEU A C 1
ATOM 1370 O O . LEU A 1 185 ? 7.812 -10.778 -7.153 1.00 92.75 185 LEU A O 1
ATOM 1374 N N . VAL A 1 186 ? 9.931 -10.689 -6.435 1.00 89.88 186 VAL A N 1
ATOM 1375 C CA . VAL A 1 186 ? 9.644 -11.134 -5.076 1.00 89.88 186 VAL A CA 1
ATOM 1376 C C . VAL A 1 186 ? 9.612 -9.906 -4.188 1.00 89.88 186 VAL A C 1
ATOM 1378 O O . VAL A 1 186 ? 10.598 -9.184 -4.053 1.00 89.88 186 VAL A O 1
ATOM 1381 N N . VAL A 1 187 ? 8.441 -9.661 -3.624 1.00 87.38 187 VAL A N 1
ATOM 1382 C CA . VAL A 1 187 ? 8.151 -8.533 -2.754 1.00 87.38 187 VAL A CA 1
ATOM 1383 C C . VAL A 1 187 ? 8.061 -9.085 -1.338 1.00 87.38 187 VAL A C 1
ATOM 1385 O O . VAL A 1 187 ? 7.125 -9.819 -1.023 1.00 87.38 187 VAL A O 1
ATOM 1388 N N . ASP A 1 188 ? 9.041 -8.766 -0.498 1.00 79.88 188 ASP A N 1
ATOM 1389 C CA . ASP A 1 188 ? 9.022 -9.173 0.910 1.00 79.88 188 ASP A CA 1
ATOM 1390 C C . ASP A 1 188 ? 8.316 -8.127 1.757 1.00 79.88 188 ASP A C 1
ATOM 1392 O O . ASP A 1 188 ? 8.361 -6.941 1.442 1.00 79.88 188 ASP A O 1
ATOM 1396 N N . GLU A 1 189 ? 7.736 -8.539 2.881 1.00 70.25 189 GLU A N 1
ATOM 1397 C CA . GLU A 1 189 ? 7.415 -7.589 3.942 1.00 70.25 189 GLU A CA 1
ATOM 1398 C C . GLU A 1 189 ? 8.725 -6.991 4.465 1.00 70.25 189 GLU A C 1
ATOM 1400 O O . GLU A 1 189 ? 9.619 -7.712 4.910 1.00 70.25 189 GLU A O 1
ATOM 1405 N N . SER A 1 190 ? 8.867 -5.670 4.398 1.00 60.38 190 SER A N 1
ATOM 1406 C CA . SER A 1 190 ? 9.947 -4.982 5.092 1.00 60.38 190 SER A CA 1
ATOM 1407 C C . SER A 1 190 ? 9.379 -3.814 5.883 1.00 60.38 190 SER A C 1
ATOM 1409 O O . SER A 1 190 ? 8.579 -3.012 5.400 1.00 60.38 190 SER A O 1
ATOM 1411 N N . ASP A 1 191 ? 9.824 -3.730 7.133 1.00 54.56 191 ASP A N 1
ATOM 1412 C CA . ASP A 1 191 ? 9.479 -2.647 8.049 1.00 54.56 191 ASP A CA 1
ATOM 1413 C C . ASP A 1 191 ? 10.299 -1.378 7.769 1.00 54.56 191 ASP A C 1
ATOM 1415 O O . ASP A 1 191 ? 10.066 -0.345 8.396 1.00 54.56 191 ASP A O 1
ATOM 1419 N N . SER A 1 192 ? 11.272 -1.429 6.845 1.00 58.19 192 SER A N 1
ATOM 1420 C CA . SER A 1 192 ? 12.280 -0.380 6.665 1.00 58.19 192 SER A CA 1
ATOM 1421 C C . SER A 1 192 ? 12.330 0.211 5.260 1.00 58.19 192 SER A C 1
ATOM 1423 O O . SER A 1 192 ? 12.521 -0.495 4.275 1.00 58.19 192 SER A O 1
ATOM 1425 N N . LEU A 1 193 ? 12.244 1.536 5.183 1.00 61.97 193 LEU A N 1
ATOM 1426 C CA . LEU A 1 193 ? 12.592 2.319 4.009 1.00 61.97 193 LEU A CA 1
ATOM 1427 C C . LEU A 1 193 ? 14.117 2.470 3.950 1.00 61.97 193 LEU A C 1
ATOM 1429 O O . LEU A 1 193 ? 14.740 3.020 4.863 1.00 61.97 193 LEU A O 1
ATOM 1433 N N . THR A 1 194 ? 14.734 1.999 2.871 1.00 62.38 194 THR A N 1
ATOM 1434 C CA . THR A 1 194 ? 16.154 2.241 2.594 1.00 62.38 194 THR A CA 1
ATOM 1435 C C . THR A 1 194 ? 16.304 3.564 1.847 1.00 62.38 194 THR A C 1
ATOM 1437 O O . THR A 1 194 ? 15.826 3.697 0.722 1.00 62.38 194 THR A O 1
ATOM 1440 N N . LEU A 1 195 ? 16.972 4.543 2.457 1.00 63.94 195 LEU A N 1
ATOM 1441 C CA . LEU A 1 195 ? 17.288 5.835 1.849 1.00 63.94 195 LEU A CA 1
ATOM 1442 C C . LEU A 1 195 ? 18.795 5.963 1.659 1.00 63.94 195 LEU A C 1
ATOM 1444 O O . LEU A 1 195 ? 19.569 5.831 2.606 1.00 63.94 195 LEU A O 1
ATOM 1448 N N . GLN A 1 196 ? 19.218 6.279 0.444 1.00 66.38 196 GLN A N 1
ATOM 1449 C CA . GLN A 1 196 ? 20.613 6.574 0.157 1.00 66.38 196 GLN A CA 1
ATOM 1450 C C . GLN A 1 196 ? 20.941 8.018 0.572 1.00 66.38 196 GLN A C 1
ATOM 1452 O O . GLN A 1 196 ? 20.470 8.987 -0.024 1.00 66.38 196 GLN A O 1
ATOM 1457 N N . VAL A 1 197 ? 21.748 8.175 1.618 1.00 65.88 197 VAL A N 1
ATOM 1458 C CA . VAL A 1 197 ? 22.191 9.469 2.166 1.00 65.88 197 VAL A CA 1
ATOM 1459 C C . VAL A 1 197 ? 23.591 9.877 1.688 1.00 65.88 197 VAL A C 1
ATOM 1461 O O . VAL A 1 197 ? 23.959 11.048 1.815 1.00 65.88 197 VAL A O 1
ATOM 1464 N N . GLY A 1 198 ? 24.356 8.950 1.105 1.00 62.47 198 GLY A N 1
ATOM 1465 C CA . GLY A 1 198 ? 25.675 9.200 0.518 1.00 62.47 198 GLY A CA 1
ATOM 1466 C C . GLY A 1 198 ? 25.708 9.116 -1.017 1.00 62.47 198 GLY A C 1
ATOM 1467 O O . GLY A 1 198 ? 24.676 8.912 -1.650 1.00 62.47 198 GLY A O 1
ATOM 1468 N N . PRO A 1 199 ? 26.877 9.356 -1.640 1.00 61.72 199 PRO A N 1
ATOM 1469 C CA . PRO A 1 199 ? 27.032 9.377 -3.096 1.00 61.72 199 PRO A CA 1
ATOM 1470 C C . PRO A 1 199 ? 27.171 7.986 -3.744 1.00 61.72 199 PRO A C 1
ATOM 1472 O O . PRO A 1 199 ? 27.289 7.919 -4.965 1.00 61.72 199 PRO A O 1
ATOM 1475 N N . SER A 1 200 ? 27.227 6.895 -2.970 1.00 57.31 200 SER A N 1
ATOM 1476 C CA . SER A 1 200 ? 27.350 5.527 -3.494 1.00 57.31 200 SER A CA 1
ATOM 1477 C C . SER A 1 200 ? 26.318 4.575 -2.882 1.00 57.31 200 SER A C 1
ATOM 1479 O O . SER A 1 200 ? 25.741 4.858 -1.840 1.00 57.31 200 SER A O 1
ATOM 1481 N N . GLU A 1 201 ? 26.069 3.427 -3.512 1.00 55.94 201 GLU A N 1
ATOM 1482 C CA . GLU A 1 201 ? 25.203 2.354 -2.975 1.00 55.94 201 GLU A CA 1
ATOM 1483 C C . GLU A 1 201 ? 25.924 1.477 -1.928 1.00 55.94 201 GLU A C 1
ATOM 1485 O O . GLU A 1 201 ? 25.485 0.374 -1.602 1.00 55.94 201 GLU A O 1
ATOM 1490 N N . THR A 1 202 ? 27.086 1.905 -1.417 1.00 55.94 202 THR A N 1
ATOM 1491 C CA . THR A 1 202 ? 27.795 1.128 -0.392 1.00 55.94 202 THR A CA 1
ATOM 1492 C C . THR A 1 202 ? 27.059 1.217 0.946 1.00 55.94 202 THR A C 1
ATOM 1494 O O . THR A 1 202 ? 26.446 2.229 1.268 1.00 55.94 202 THR A O 1
ATOM 1497 N N . SER A 1 203 ? 27.130 0.165 1.771 1.00 54.88 203 SER A N 1
ATOM 1498 C CA . SER A 1 203 ? 26.362 0.061 3.028 1.00 54.88 203 SER A CA 1
ATOM 1499 C C . SER A 1 203 ? 26.565 1.223 4.020 1.00 54.88 203 SER A C 1
ATOM 1501 O O . SER A 1 203 ? 25.766 1.356 4.943 1.00 54.88 203 SER A O 1
ATOM 1503 N N . ASN A 1 204 ? 27.612 2.039 3.861 1.00 58.47 204 ASN A N 1
ATOM 1504 C C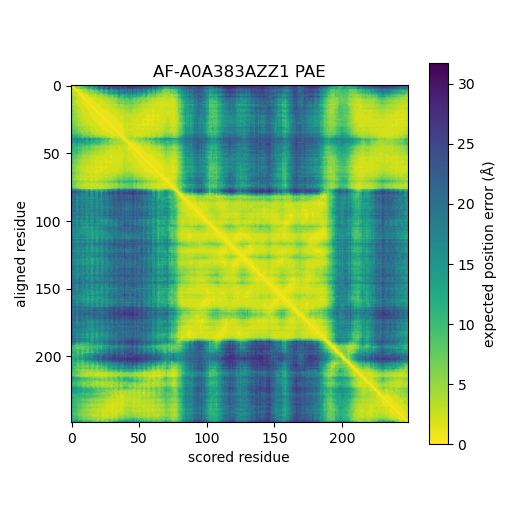A . ASN A 1 204 ? 27.884 3.206 4.707 1.00 58.47 204 ASN A CA 1
ATOM 1505 C C . ASN A 1 204 ? 27.132 4.471 4.255 1.00 58.47 204 ASN A C 1
ATOM 1507 O O . ASN A 1 204 ? 27.035 5.428 5.018 1.00 58.47 204 ASN A O 1
ATOM 1511 N N . ASP A 1 205 ? 26.590 4.456 3.039 1.00 58.31 205 ASP A N 1
ATOM 1512 C CA . ASP A 1 205 ? 25.875 5.561 2.407 1.00 58.31 205 ASP A CA 1
ATOM 1513 C C . ASP A 1 205 ? 24.351 5.339 2.401 1.00 58.31 205 ASP A C 1
ATOM 1515 O O . ASP A 1 205 ? 23.608 6.200 1.932 1.00 58.31 205 ASP A O 1
ATOM 1519 N N . MET A 1 206 ? 23.865 4.214 2.943 1.00 58.81 206 MET A N 1
ATOM 1520 C CA . MET A 1 206 ? 22.441 3.887 3.058 1.00 58.81 206 MET A CA 1
ATOM 1521 C C . MET A 1 206 ? 21.970 4.001 4.514 1.00 58.81 206 MET A C 1
ATOM 1523 O O . MET A 1 206 ? 22.425 3.265 5.389 1.00 58.81 206 MET A O 1
ATOM 1527 N N . SER A 1 207 ? 21.013 4.888 4.772 1.00 60.19 207 SER A N 1
ATOM 1528 C CA . SER A 1 207 ? 20.281 4.958 6.035 1.00 60.19 207 SER A CA 1
ATOM 1529 C C . SER A 1 207 ? 18.999 4.139 5.928 1.00 60.19 207 SER A C 1
ATOM 1531 O O . SER A 1 207 ? 18.221 4.306 4.988 1.00 60.19 207 SER A O 1
ATOM 1533 N N . ARG A 1 208 ? 18.765 3.241 6.887 1.00 62.88 208 ARG A N 1
ATOM 1534 C CA . ARG A 1 208 ? 17.517 2.475 6.984 1.00 62.88 208 ARG A CA 1
ATOM 1535 C C . ARG A 1 208 ? 16.620 3.139 8.014 1.00 62.88 208 ARG A C 1
ATOM 1537 O O . ARG A 1 208 ? 17.021 3.283 9.166 1.00 62.88 208 ARG A O 1
ATOM 1544 N N . ILE A 1 209 ? 15.421 3.529 7.603 1.00 68.69 209 ILE A N 1
ATOM 1545 C CA . ILE A 1 209 ? 14.417 4.119 8.485 1.00 68.69 209 ILE A CA 1
ATOM 1546 C C . ILE A 1 209 ? 13.233 3.167 8.547 1.00 68.69 209 ILE A C 1
ATOM 1548 O O . ILE A 1 209 ? 12.569 2.937 7.543 1.00 68.69 209 ILE A O 1
ATOM 1552 N N . GLY A 1 210 ? 12.976 2.612 9.729 1.00 67.06 210 GLY A N 1
ATOM 1553 C CA . GLY A 1 210 ? 11.773 1.827 9.978 1.00 67.06 210 GLY A CA 1
ATOM 1554 C C . GLY A 1 210 ? 10.546 2.731 10.016 1.00 67.06 210 GLY A C 1
ATOM 1555 O O . GLY A 1 210 ? 10.476 3.591 10.889 1.00 67.06 210 GLY A O 1
ATOM 1556 N N . ILE A 1 211 ? 9.600 2.565 9.091 1.00 74.75 211 ILE A N 1
ATOM 1557 C CA . ILE A 1 211 ? 8.269 3.178 9.200 1.00 74.75 211 ILE A CA 1
ATOM 1558 C C . ILE A 1 211 ? 7.254 2.061 9.004 1.00 74.75 211 ILE A C 1
ATOM 1560 O O . ILE A 1 211 ? 7.116 1.522 7.905 1.00 74.75 211 ILE A O 1
ATOM 1564 N N . SER A 1 212 ? 6.590 1.692 10.093 1.00 76.44 212 SER A N 1
ATOM 1565 C CA . SER A 1 212 ? 5.692 0.543 10.129 1.00 76.44 212 SER A CA 1
ATOM 1566 C C . SER A 1 212 ? 4.300 0.884 9.570 1.00 76.44 212 SER A C 1
ATOM 1568 O O . SER A 1 212 ? 3.934 2.054 9.445 1.00 76.44 212 SER A O 1
ATOM 1570 N N . ASP A 1 213 ? 3.499 -0.139 9.247 1.00 78.75 213 ASP A N 1
ATOM 1571 C CA . ASP A 1 213 ? 2.087 0.036 8.868 1.00 78.75 213 ASP A CA 1
ATOM 1572 C C . ASP A 1 213 ? 1.287 0.697 9.994 1.00 78.75 213 ASP A C 1
ATOM 1574 O O . ASP A 1 213 ? 1.252 0.172 11.105 1.00 78.75 213 ASP A O 1
ATOM 1578 N N . MET A 1 214 ? 0.621 1.810 9.696 1.00 86.44 214 MET A N 1
ATOM 1579 C CA . MET A 1 214 ? -0.236 2.561 10.616 1.00 86.44 214 MET A CA 1
ATOM 1580 C C . MET A 1 214 ? -1.698 2.576 10.165 1.00 86.44 214 MET A C 1
ATOM 1582 O O . MET A 1 214 ? -2.488 3.395 10.638 1.00 86.44 214 MET A O 1
ATOM 1586 N N . ARG A 1 215 ? -2.096 1.693 9.245 1.00 86.50 215 ARG A N 1
ATOM 1587 C CA . ARG A 1 215 ? -3.515 1.438 8.982 1.00 86.50 215 ARG A CA 1
ATOM 1588 C C . ARG A 1 215 ? -4.147 0.794 10.202 1.00 86.50 215 ARG A C 1
ATOM 1590 O O . ARG A 1 215 ? -3.534 -0.013 10.901 1.00 86.50 215 ARG A O 1
ATOM 1597 N N . ALA A 1 216 ? -5.419 1.091 10.425 1.00 84.81 216 ALA A N 1
ATOM 1598 C CA . ALA A 1 216 ? -6.172 0.510 11.521 1.00 84.81 216 ALA A CA 1
ATOM 1599 C C . ALA A 1 216 ? -6.307 -1.012 11.394 1.00 84.81 216 ALA A C 1
ATOM 1601 O O . ALA A 1 216 ? -6.408 -1.708 12.402 1.00 84.81 216 ALA A O 1
ATOM 1602 N N . VAL A 1 217 ? -6.318 -1.528 10.165 1.00 77.94 217 VAL A N 1
ATOM 1603 C CA . VAL A 1 217 ? -6.341 -2.970 9.881 1.00 77.94 217 VAL A CA 1
ATOM 1604 C C . VAL A 1 217 ? -4.955 -3.622 9.894 1.00 77.94 217 VAL A C 1
ATOM 1606 O O . VAL A 1 217 ? -4.876 -4.846 9.897 1.00 77.94 217 VAL A O 1
ATOM 1609 N N . GLY A 1 218 ? -3.879 -2.829 9.908 1.00 74.00 218 GLY A N 1
ATOM 1610 C CA . GLY A 1 218 ? -2.506 -3.328 9.914 1.00 74.00 218 GLY A CA 1
ATOM 1611 C C . GLY A 1 218 ? -2.148 -4.027 11.226 1.00 74.00 218 GLY A C 1
ATOM 1612 O O . GLY A 1 218 ? -2.753 -3.771 12.271 1.00 74.00 218 GLY A O 1
ATOM 1613 N N . ALA A 1 219 ? -1.136 -4.896 11.185 1.00 71.94 219 ALA A N 1
ATOM 1614 C CA . ALA A 1 219 ? -0.718 -5.700 12.336 1.00 71.94 219 ALA A CA 1
ATOM 1615 C C . ALA A 1 219 ? -0.254 -4.857 13.540 1.00 71.94 219 ALA A C 1
ATOM 1617 O O . ALA A 1 219 ? -0.434 -5.284 14.680 1.00 71.94 219 ALA A O 1
ATOM 1618 N N . ASN A 1 220 ? 0.288 -3.654 13.304 1.00 78.75 220 ASN A N 1
ATOM 1619 C CA . ASN A 1 220 ? 0.794 -2.790 14.376 1.00 78.75 220 ASN A CA 1
ATOM 1620 C C . ASN A 1 220 ? -0.324 -2.142 15.191 1.00 78.75 220 ASN A C 1
ATOM 1622 O O . ASN A 1 220 ? -0.286 -2.178 16.419 1.00 78.75 220 ASN A O 1
ATOM 1626 N N . LEU A 1 221 ? -1.330 -1.554 14.530 1.00 83.19 221 LEU A N 1
ATOM 1627 C CA . LEU A 1 221 ? -2.450 -0.943 15.249 1.00 83.19 221 LEU A CA 1
ATOM 1628 C C . LEU A 1 221 ? -3.497 -1.978 15.656 1.00 83.19 221 LEU A C 1
ATOM 1630 O O . LEU A 1 221 ? -4.069 -1.867 16.737 1.00 83.19 221 LEU A O 1
ATOM 1634 N N . ASN A 1 222 ? -3.751 -2.982 14.811 1.00 84.81 222 ASN A N 1
ATOM 1635 C CA . ASN A 1 222 ? -4.647 -4.103 15.089 1.00 84.81 222 ASN A CA 1
ATOM 1636 C C . ASN A 1 222 ? -6.013 -3.658 15.661 1.00 84.81 222 ASN A C 1
ATOM 1638 O O . ASN A 1 222 ? -6.443 -4.097 16.733 1.00 84.81 222 ASN A O 1
ATOM 1642 N N . LEU A 1 223 ? -6.701 -2.758 14.955 1.00 86.00 223 LEU A N 1
ATOM 1643 C CA . LEU A 1 223 ? -7.971 -2.141 15.370 1.00 86.00 223 LEU A CA 1
ATOM 1644 C C . LEU A 1 223 ? -9.187 -2.634 14.564 1.00 86.00 223 LEU A C 1
ATOM 1646 O O . LEU A 1 223 ? -10.311 -2.189 14.827 1.00 86.00 223 LEU A O 1
ATOM 1650 N N . ALA A 1 224 ? -8.984 -3.524 13.584 1.00 80.38 224 ALA A N 1
ATOM 1651 C CA . ALA A 1 224 ? -10.024 -3.998 12.662 1.00 80.38 224 ALA A CA 1
ATOM 1652 C C . ALA A 1 224 ? -11.265 -4.523 13.403 1.00 80.38 224 ALA A C 1
ATOM 1654 O O . ALA A 1 224 ? -12.376 -4.030 13.197 1.00 80.38 224 ALA A O 1
ATOM 1655 N N . ASP A 1 225 ? -11.038 -5.435 14.348 1.00 81.44 225 ASP A N 1
ATOM 1656 C CA . ASP A 1 225 ? -12.099 -6.173 15.041 1.00 81.44 225 ASP A CA 1
ATOM 1657 C C . ASP A 1 225 ? -12.426 -5.608 16.426 1.00 81.44 225 ASP A C 1
ATOM 1659 O O . ASP A 1 225 ? -13.023 -6.285 17.265 1.00 81.44 225 ASP A O 1
ATOM 1663 N N . ILE A 1 226 ? -12.006 -4.374 16.718 1.00 84.00 226 ILE A N 1
ATOM 1664 C CA . ILE A 1 226 ? -12.383 -3.739 17.979 1.00 84.00 226 ILE A CA 1
ATOM 1665 C C . ILE A 1 226 ? -13.840 -3.282 17.891 1.00 84.00 226 ILE A C 1
ATOM 1667 O O . ILE A 1 226 ? -14.218 -2.469 17.042 1.00 84.00 226 ILE A O 1
ATOM 1671 N N . SER A 1 227 ? -14.632 -3.811 18.816 1.00 83.69 227 SER A N 1
ATOM 1672 C CA . SER A 1 227 ? -15.990 -3.392 19.136 1.00 83.69 227 SER A CA 1
ATOM 1673 C C . SER A 1 227 ? -15.991 -2.775 20.532 1.00 83.69 227 SER A C 1
ATOM 1675 O O . SER A 1 227 ? -15.222 -3.189 21.395 1.00 83.69 227 SER A O 1
ATOM 1677 N N . ILE A 1 228 ? -16.866 -1.800 20.769 1.00 86.06 228 ILE A N 1
ATOM 1678 C CA . ILE A 1 228 ? -17.119 -1.246 22.111 1.00 86.06 228 ILE A CA 1
ATOM 1679 C C . ILE A 1 228 ? -18.607 -1.316 22.488 1.00 86.06 228 ILE A C 1
ATOM 1681 O O . ILE A 1 228 ? -19.079 -0.600 23.371 1.00 86.06 228 ILE A O 1
ATOM 1685 N N . VAL A 1 229 ? -19.362 -2.184 21.805 1.00 87.00 229 VAL A N 1
ATOM 1686 C CA . VAL A 1 229 ? -20.822 -2.301 21.953 1.00 87.00 229 VAL A CA 1
ATOM 1687 C C . VAL A 1 229 ? -21.211 -2.922 23.297 1.00 87.00 229 VAL A C 1
ATOM 1689 O O . VAL A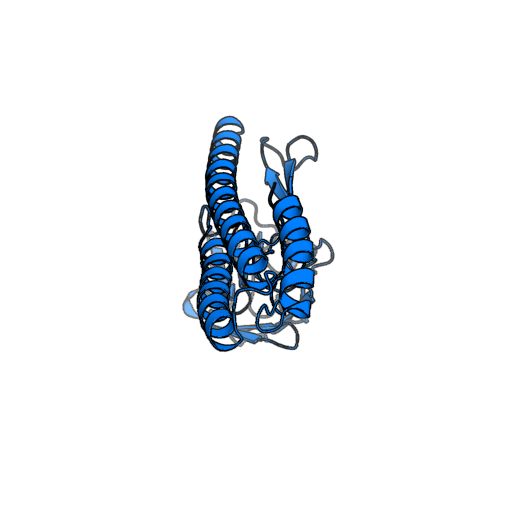 1 229 ? -22.241 -2.556 23.863 1.00 87.00 229 VAL A O 1
ATOM 1692 N N . THR A 1 230 ? -20.388 -3.816 23.851 1.00 86.19 230 THR A N 1
ATOM 1693 C CA . THR A 1 230 ? -20.601 -4.386 25.189 1.00 86.19 230 THR A CA 1
ATOM 1694 C C . THR A 1 230 ? -19.588 -3.852 26.200 1.00 86.19 230 THR A C 1
ATOM 1696 O O . THR A 1 230 ? -18.528 -3.338 25.847 1.00 86.19 230 THR A O 1
ATOM 1699 N N . LEU A 1 231 ? -19.905 -3.981 27.491 1.00 85.94 231 LEU A N 1
ATOM 1700 C CA . LEU A 1 231 ? -18.988 -3.618 28.577 1.00 85.94 231 LEU A CA 1
ATOM 1701 C C . LEU A 1 231 ? -17.680 -4.415 28.523 1.00 85.94 231 LEU A C 1
ATOM 1703 O O . LEU A 1 231 ? -16.620 -3.872 28.823 1.00 85.94 231 LEU A O 1
ATOM 1707 N N . ASN A 1 232 ? -17.760 -5.691 28.144 1.00 87.88 232 ASN A N 1
ATOM 1708 C CA . ASN A 1 232 ? -16.594 -6.558 28.040 1.00 87.88 232 ASN A CA 1
ATOM 1709 C C . ASN A 1 232 ? -15.723 -6.173 26.837 1.00 87.88 232 ASN A C 1
ATOM 1711 O O . ASN A 1 232 ? -14.512 -6.032 26.986 1.00 87.88 232 ASN A O 1
ATOM 1715 N N . ASP A 1 233 ? -16.341 -5.912 25.682 1.00 88.56 233 ASP A N 1
ATOM 1716 C CA . ASP A 1 233 ? -15.607 -5.496 24.482 1.00 88.56 233 ASP A CA 1
ATOM 1717 C C . ASP A 1 233 ? -14.929 -4.141 24.693 1.00 88.56 233 ASP A C 1
ATOM 1719 O O . ASP A 1 233 ? -13.760 -3.982 24.359 1.00 88.56 233 ASP A O 1
ATOM 1723 N N . ALA A 1 234 ? -15.618 -3.194 25.339 1.00 88.38 234 ALA A N 1
ATOM 1724 C CA . ALA A 1 234 ? -15.060 -1.884 25.657 1.00 88.38 234 ALA A CA 1
ATOM 1725 C C . ALA A 1 234 ? -13.837 -1.962 26.585 1.00 88.38 234 ALA A C 1
ATOM 1727 O O . ALA A 1 234 ? -12.883 -1.213 26.396 1.00 88.38 234 ALA A O 1
ATOM 1728 N N . ARG A 1 235 ? -13.822 -2.885 27.556 1.00 88.25 235 ARG A N 1
ATOM 1729 C CA . ARG A 1 235 ? -12.647 -3.113 28.417 1.00 88.25 235 ARG A CA 1
ATOM 1730 C C . ARG A 1 235 ? -11.475 -3.688 27.624 1.00 88.25 235 ARG A C 1
ATOM 1732 O O . ARG A 1 235 ? -10.385 -3.132 27.686 1.00 88.25 235 ARG A O 1
ATOM 1739 N N . ASN A 1 236 ? -11.724 -4.712 26.808 1.00 89.62 236 ASN A N 1
ATOM 1740 C CA . ASN A 1 236 ? -10.703 -5.290 25.928 1.00 89.62 236 ASN A CA 1
ATOM 1741 C C . ASN A 1 236 ? -10.171 -4.267 24.906 1.00 89.62 236 ASN A C 1
ATOM 1743 O O . ASN A 1 236 ? -8.998 -4.292 24.536 1.00 89.62 236 ASN A O 1
ATOM 1747 N N . ALA A 1 237 ? -11.032 -3.355 24.445 1.00 90.69 237 ALA A N 1
ATOM 1748 C CA . ALA A 1 237 ? -10.669 -2.290 23.522 1.00 90.69 237 ALA A CA 1
ATOM 1749 C C . ALA A 1 237 ? -9.669 -1.304 24.137 1.00 90.69 237 ALA A C 1
ATOM 1751 O O . ALA A 1 237 ? -8.741 -0.897 23.445 1.00 90.69 237 ALA A O 1
ATOM 1752 N N . VAL A 1 238 ? -9.820 -0.939 25.418 1.00 91.25 238 VAL A N 1
ATOM 1753 C CA . VAL A 1 238 ? -8.888 -0.027 26.110 1.00 91.25 238 VAL A CA 1
ATOM 1754 C C . VAL A 1 238 ? -7.469 -0.594 26.123 1.00 91.25 238 VAL A C 1
ATOM 1756 O O . VAL A 1 238 ? -6.525 0.137 25.815 1.00 91.25 238 VAL A O 1
ATOM 1759 N N . ASP A 1 239 ? -7.314 -1.886 26.410 1.00 88.62 239 ASP A N 1
ATOM 1760 C CA . ASP A 1 239 ? -5.998 -2.533 26.444 1.00 88.62 239 ASP A CA 1
ATOM 1761 C C . ASP A 1 239 ? -5.366 -2.572 25.046 1.00 88.62 239 ASP A C 1
ATOM 1763 O O . ASP A 1 239 ? -4.231 -2.128 24.864 1.00 88.62 239 ASP A O 1
ATOM 1767 N N . ARG A 1 240 ? -6.132 -2.986 24.026 1.00 89.44 240 ARG A N 1
ATOM 1768 C CA . ARG A 1 240 ? -5.662 -3.004 22.628 1.00 89.44 240 ARG A CA 1
ATOM 1769 C C . ARG A 1 240 ? -5.280 -1.615 22.118 1.00 89.44 240 ARG A C 1
ATOM 1771 O O . ARG A 1 240 ? -4.264 -1.474 21.450 1.00 89.44 240 ARG A O 1
ATOM 1778 N N . LEU A 1 241 ? -6.061 -0.586 22.450 1.00 91.44 241 LEU A N 1
ATOM 1779 C CA . LEU A 1 241 ? -5.767 0.801 22.071 1.00 91.44 241 LEU A CA 1
ATOM 1780 C C . LEU A 1 241 ? -4.534 1.345 22.793 1.00 91.44 241 LEU A C 1
ATOM 1782 O O . LEU A 1 241 ? -3.815 2.160 22.226 1.00 91.44 241 LEU A O 1
ATOM 1786 N N . SER A 1 242 ? -4.268 0.878 24.014 1.00 89.19 242 SER A N 1
ATOM 1787 C CA . SER A 1 242 ? -3.045 1.227 24.740 1.00 89.19 242 SER A CA 1
ATOM 1788 C C . SER A 1 242 ? -1.816 0.624 24.057 1.00 89.19 242 SER A C 1
ATOM 1790 O O . SER A 1 242 ? -0.841 1.336 23.837 1.00 89.19 242 SER A O 1
ATOM 1792 N N . THR A 1 243 ? -1.887 -0.645 23.636 1.00 88.75 243 THR A N 1
ATOM 1793 C CA . THR A 1 243 ? -0.829 -1.281 22.832 1.00 88.75 243 THR A CA 1
ATOM 1794 C C . THR A 1 243 ? -0.639 -0.581 21.487 1.00 88.75 243 THR A C 1
ATOM 1796 O O . THR A 1 243 ? 0.492 -0.283 21.112 1.00 88.75 243 THR A O 1
ATOM 1799 N N . ALA A 1 244 ? -1.732 -0.260 20.790 1.00 86.81 244 ALA A N 1
ATOM 1800 C CA . ALA A 1 244 ? -1.677 0.460 19.521 1.00 86.81 244 ALA A CA 1
ATOM 1801 C C . ALA A 1 244 ? -1.038 1.847 19.679 1.00 86.81 244 ALA A C 1
ATOM 1803 O O . ALA A 1 244 ? -0.252 2.255 18.834 1.00 86.81 244 ALA A O 1
ATOM 1804 N N . LEU A 1 245 ? -1.324 2.562 20.774 1.00 87.38 245 LEU A N 1
ATOM 1805 C CA . LEU A 1 245 ? -0.704 3.858 21.048 1.00 87.38 245 LEU A CA 1
ATOM 1806 C C . LEU A 1 245 ? 0.812 3.731 21.240 1.00 87.38 245 LEU A C 1
ATOM 1808 O O . LEU A 1 245 ? 1.544 4.555 20.707 1.00 87.38 245 LEU A O 1
ATOM 1812 N N . THR A 1 246 ? 1.276 2.691 21.941 1.00 85.19 246 THR A N 1
ATOM 1813 C CA . THR A 1 246 ? 2.712 2.399 22.086 1.00 85.19 246 THR A CA 1
ATOM 1814 C C . THR A 1 246 ? 3.377 2.054 20.754 1.00 85.19 246 THR A C 1
ATOM 1816 O O . THR A 1 246 ? 4.546 2.353 20.579 1.00 85.19 246 THR A O 1
ATOM 1819 N N . ALA A 1 247 ? 2.658 1.454 19.804 1.00 78.69 247 ALA A N 1
ATOM 1820 C CA . ALA A 1 247 ? 3.209 1.154 18.482 1.00 78.69 247 ALA A CA 1
ATOM 1821 C C . ALA A 1 247 ? 3.406 2.404 17.597 1.00 78.69 247 ALA A C 1
ATOM 1823 O O . ALA A 1 247 ? 4.170 2.353 16.637 1.00 78.69 247 ALA A O 1
ATOM 1824 N N . VAL A 1 248 ? 2.718 3.513 17.897 1.00 79.06 248 VAL A N 1
ATOM 1825 C CA . VAL A 1 248 ? 2.811 4.777 17.138 1.00 79.06 248 VAL A CA 1
ATOM 1826 C C . VAL A 1 248 ? 3.877 5.726 17.711 1.00 79.06 248 VAL A C 1
ATOM 1828 O O . VAL A 1 248 ? 4.344 6.607 16.990 1.00 79.06 248 VAL A O 1
ATOM 1831 N N . THR A 1 249 ? 4.228 5.587 18.995 1.00 69.06 249 THR A N 1
ATOM 1832 C CA . THR A 1 249 ? 5.125 6.493 19.746 1.00 69.06 249 THR A CA 1
ATOM 1833 C C . THR A 1 249 ? 6.488 5.882 20.010 1.00 69.06 249 THR A C 1
ATOM 1835 O O . THR A 1 249 ? 7.492 6.602 19.838 1.00 69.06 249 THR A O 1
#

Organism: NCBI:txid408172

Solvent-accessible surface area (backbone atoms only — not comparable to full-atom values): 12642 Å² total; per-residue (Å²): 108,31,74,58,38,44,52,51,50,52,54,44,49,51,56,47,51,61,48,43,52,53,44,43,53,48,43,52,49,44,33,52,49,18,51,53,31,42,36,89,86,54,52,64,68,55,16,48,56,51,39,52,54,45,54,50,51,43,53,49,28,36,50,48,18,69,64,42,59,52,98,88,36,57,55,23,56,48,26,30,24,42,76,40,82,82,11,43,39,66,70,37,10,53,62,30,2,38,65,48,77,47,54,38,59,34,73,63,44,58,29,39,31,46,20,51,67,92,43,59,38,49,31,42,29,57,92,82,53,73,51,74,47,81,45,57,92,63,38,57,98,50,24,33,46,77,60,36,72,49,77,50,71,38,74,95,52,22,38,34,38,28,35,21,6,45,84,35,88,86,46,67,22,37,24,44,56,33,48,46,45,73,29,29,46,32,28,37,85,34,53,44,44,78,42,61,41,37,90,51,94,49,83,91,18,48,47,73,45,74,42,56,30,50,19,29,73,26,86,56,33,59,44,68,86,65,49,29,59,42,57,66,38,3,48,56,33,34,56,48,37,51,53,23,44,61,66,65,105